Protein AF-A0AAV8EXA4-F1 (afdb_monomer_lite)

Organism: NCBI:txid906938

Secondary structure (DSSP, 8-state):
-BSSTTS---B-GGGHHHHHHHT--S----BSS--S-B--GGGSHHHHTT-SEEEEEEETTEEEEEEE-----------SS-BB-EEEESTTTS-EEEEEPPPB--S-TT--EEEEEEESSSSSSEEEEEEEES--S--EEEETTTEEEEPEEE---GGG---BTTB--GGGTTT-----EEEEEEEESPPTT-EEEEEEEETTTEEPPPEEEEPPPPTTTS---EEEE-------SSS-B-SS--TTHHHHHHHHHHHHHTT--SEEEE-S--S--TT-GGGG-

Sequence (285 aa):
MISPSDSSVDACPDSAANYLQTGDTASLPLLCHYPVKAQYLSNDPNYLSCSKQACVEQIGGICLQYACLGSVTFHVVNIRTDIEFVFFTGDFSLPCVLTRTNPIKFANPSAPLYGHVSSIDSTGTSMRLTWVSGDQTPQQVQYASGKSATSTVKTFTVADMCSASGIPSPAKDFGWHNPGYIHSAVMTGLLPSTTYSYKYGSSSVGWSNTLSLKTPPASGAANLTFIVYGDMGKAPLDQSVEHYIQPGSTSVASAIATDIDAHHIDSIFHIGDISYATGFLAEFF

Foldseek 3Di:
DAPQPPDFFAAALVCVVQLVVLPHPDLAARTQAAGLWDDDLVVFVQQVVLVDWDQPDDDPNDRPDIHRDGDFDADDDLLLHWDKDFDFDPGRNHTDTPDIDPTDHDPFSFAKDDWDKDDPDQALFKIKIKTFGQDQDWKWKDKDVGDIWTWDKDFDDLVPDDADVPGGHLLNGRQPDGRHIMTMTMDGRHHAQDKMWMWIGHPVRDIDPIDIAGGHHHPPPDDFAEEEDEQLAAAGPGNIDHRDHDPCNVVVVVVVVVCVVVVVHRYYHHPYNYHSCRSNVSSVD

pLDDT: mean 94.83, std 3.89, range [61.94, 98.81]

Radius of gyration: 22.92 Å; chains: 1; bounding box: 54×3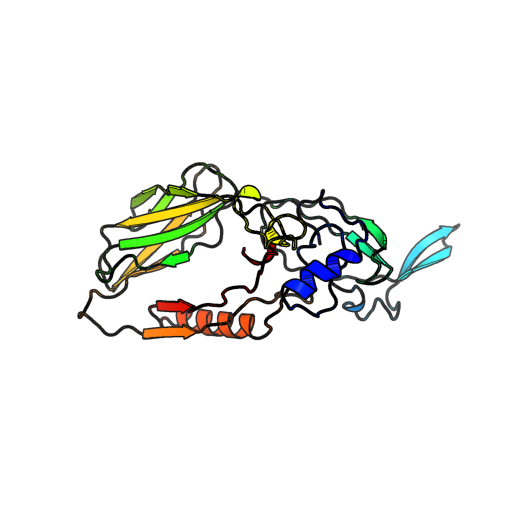7×84 Å

InterPro domains:
  IPR008963 Purple acid phosphatase-like, N-terminal [SSF49363] (96-217)
  IPR015914 Purple acid phosphatase, N-terminal [PF16656] (115-215)
  IPR029052 Metallo-dependent phosphatase-like [G3DSA:3.60.21.10] (221-284)
  IPR040974 Purple acid phosphatase, Fn3-like domain [PF17808] (1-108)

Structure (mmCIF, N/CA/C/O backbone):
data_AF-A0AAV8EXA4-F1
#
_entry.id   AF-A0AAV8EXA4-F1
#
loop_
_atom_site.group_PDB
_atom_site.id
_atom_site.type_symbol
_atom_site.label_atom_id
_atom_site.label_alt_id
_atom_site.label_comp_id
_atom_site.label_asym_id
_atom_site.label_entity_id
_atom_site.label_seq_id
_atom_site.pdbx_PDB_ins_code
_atom_site.Cartn_x
_atom_site.Cartn_y
_atom_site.Cartn_z
_atom_site.occupancy
_atom_site.B_iso_or_equiv
_atom_site.auth_seq_id
_atom_site.auth_comp_id
_atom_site.auth_asym_id
_atom_site.auth_atom_id
_atom_site.pdbx_PDB_model_num
ATOM 1 N N . MET A 1 1 ? 5.717 -1.285 -13.698 1.00 96.69 1 MET A N 1
ATOM 2 C CA . MET A 1 1 ? 4.686 -0.287 -13.355 1.00 96.69 1 MET A CA 1
ATOM 3 C C . MET A 1 1 ? 5.337 0.728 -12.441 1.00 96.69 1 MET A C 1
ATOM 5 O O . MET A 1 1 ? 5.928 0.319 -11.448 1.00 96.69 1 MET A O 1
ATOM 9 N N . ILE A 1 2 ? 5.281 2.008 -12.794 1.00 97.56 2 ILE A N 1
ATOM 10 C CA . ILE A 1 2 ? 5.819 3.103 -11.975 1.00 97.56 2 ILE A CA 1
ATOM 11 C C . ILE A 1 2 ? 4.679 3.958 -11.424 1.00 97.56 2 ILE A C 1
ATOM 13 O O . ILE A 1 2 ? 3.596 3.985 -12.013 1.00 97.56 2 ILE A O 1
ATOM 17 N N . SER A 1 3 ? 4.931 4.612 -10.294 1.00 96.88 3 SER A N 1
ATOM 18 C CA . SER A 1 3 ? 4.024 5.558 -9.648 1.00 96.88 3 SER A CA 1
ATOM 19 C C . SER A 1 3 ? 4.866 6.516 -8.794 1.00 96.88 3 SER A C 1
ATOM 21 O O . SER A 1 3 ? 5.636 6.015 -7.977 1.00 96.88 3 SER A O 1
ATOM 23 N N . PRO A 1 4 ? 4.721 7.844 -8.927 1.00 96.75 4 PRO A N 1
ATOM 24 C CA . PRO A 1 4 ? 3.907 8.536 -9.929 1.00 96.75 4 PRO A CA 1
ATOM 25 C C . PRO A 1 4 ? 4.394 8.300 -11.374 1.00 96.75 4 PRO A C 1
ATOM 27 O O . PRO A 1 4 ? 5.438 7.686 -11.606 1.00 96.75 4 PRO A O 1
ATOM 30 N N . SER A 1 5 ? 3.633 8.756 -12.371 1.00 96.56 5 SER A N 1
ATOM 31 C CA . SER A 1 5 ? 3.988 8.526 -13.785 1.00 96.56 5 SER A CA 1
ATOM 32 C C . SER A 1 5 ? 5.243 9.277 -14.260 1.00 96.56 5 SER A C 1
ATOM 34 O O . SER A 1 5 ? 5.808 8.939 -15.301 1.00 96.56 5 SER A O 1
ATOM 36 N N . ASP A 1 6 ? 5.704 10.269 -13.496 1.00 94.88 6 ASP A N 1
ATOM 37 C CA . ASP A 1 6 ? 6.915 11.051 -13.758 1.00 94.88 6 ASP A CA 1
ATOM 38 C C . ASP A 1 6 ? 8.178 10.495 -13.074 1.00 94.88 6 ASP A C 1
ATOM 40 O O . ASP A 1 6 ? 9.259 11.068 -13.230 1.00 94.88 6 ASP A O 1
ATOM 44 N N . SER A 1 7 ? 8.076 9.361 -12.370 1.00 96.00 7 SER A N 1
ATOM 45 C CA . SER A 1 7 ? 9.227 8.674 -11.781 1.00 96.00 7 SER A CA 1
ATOM 46 C C . SER A 1 7 ? 10.284 8.323 -12.833 1.00 96.00 7 SER A C 1
ATOM 48 O O . SER A 1 7 ? 9.972 7.920 -13.958 1.00 96.00 7 SER A O 1
ATOM 50 N N . SER A 1 8 ? 11.564 8.445 -12.459 1.00 95.56 8 SER A N 1
ATOM 51 C CA . SER A 1 8 ? 12.664 8.105 -13.367 1.00 95.56 8 SER A CA 1
ATOM 52 C C . SER A 1 8 ? 12.665 6.609 -13.690 1.00 95.56 8 SER A C 1
ATOM 54 O O . SER A 1 8 ? 12.584 5.754 -12.809 1.00 95.56 8 SER A O 1
ATOM 56 N N . VAL A 1 9 ? 12.795 6.317 -14.981 1.00 96.00 9 VAL A N 1
ATOM 57 C CA . VAL A 1 9 ? 12.923 4.967 -15.547 1.00 96.00 9 VAL A CA 1
ATOM 58 C C . VAL A 1 9 ? 14.294 4.746 -16.176 1.00 96.00 9 VAL A C 1
ATOM 60 O O . VAL A 1 9 ? 14.474 3.822 -16.969 1.00 96.00 9 VAL A O 1
ATOM 63 N N . ASP A 1 10 ? 15.252 5.611 -15.850 1.00 95.94 10 ASP A N 1
ATOM 64 C CA . ASP A 1 10 ? 16.625 5.460 -16.304 1.00 95.94 10 ASP A CA 1
ATOM 65 C C . ASP A 1 10 ? 17.246 4.233 -15.635 1.00 95.94 10 ASP A C 1
ATOM 67 O O . ASP A 1 10 ? 16.997 3.959 -14.457 1.00 95.94 10 ASP A O 1
ATOM 71 N N . ALA A 1 11 ? 18.064 3.496 -16.385 1.00 95.69 11 ALA A N 1
ATOM 72 C CA . ALA A 1 11 ? 18.831 2.393 -15.829 1.00 95.69 11 ALA A CA 1
ATOM 73 C C . ALA A 1 11 ? 19.815 2.922 -14.777 1.00 95.69 11 ALA A C 1
ATOM 75 O O . ALA A 1 11 ? 20.616 3.815 -15.056 1.00 95.69 11 ALA A O 1
ATOM 76 N N . CYS A 1 12 ? 19.783 2.332 -13.586 1.00 95.56 12 CYS A N 1
ATOM 77 C CA . CYS A 1 12 ? 20.651 2.685 -12.471 1.00 95.56 12 CYS A CA 1
ATOM 78 C C . CYS A 1 12 ? 21.198 1.412 -11.825 1.00 95.56 12 CYS A C 1
ATOM 80 O O . CYS A 1 12 ? 20.630 0.936 -10.841 1.00 95.56 12 CYS A O 1
ATOM 82 N N . PRO A 1 13 ? 22.288 0.829 -12.353 1.00 94.62 13 PRO A N 1
ATOM 83 C CA . PRO A 1 13 ? 22.866 -0.395 -11.798 1.00 94.62 13 PRO A CA 1
ATOM 84 C C . PRO A 1 13 ? 23.215 -0.284 -10.306 1.00 94.62 13 PRO A C 1
ATOM 86 O O . PRO A 1 13 ? 23.069 -1.251 -9.562 1.00 94.62 13 PRO A O 1
ATOM 89 N N . ASP A 1 14 ? 23.593 0.914 -9.852 1.00 92.56 14 ASP A N 1
ATOM 90 C CA . ASP A 1 14 ? 23.937 1.189 -8.453 1.00 92.56 14 ASP A CA 1
ATOM 91 C C . ASP A 1 14 ? 22.737 1.043 -7.497 1.00 92.56 14 ASP A C 1
ATOM 93 O O . ASP A 1 14 ? 22.931 0.799 -6.305 1.00 92.56 14 ASP A O 1
ATOM 97 N N . SER A 1 15 ? 21.494 1.093 -8.003 1.00 93.50 15 SER A N 1
ATOM 98 C CA . SER A 1 15 ? 20.286 0.818 -7.205 1.00 93.50 15 SER A CA 1
ATOM 99 C C . SER A 1 15 ? 20.261 -0.600 -6.622 1.00 93.50 15 SER A C 1
ATOM 101 O O . SER A 1 15 ? 19.594 -0.828 -5.613 1.00 93.50 15 SER A O 1
ATOM 103 N N . ALA A 1 16 ? 21.059 -1.530 -7.164 1.00 94.62 16 ALA A N 1
ATOM 104 C CA . ALA A 1 16 ? 21.261 -2.858 -6.587 1.00 94.62 16 ALA A CA 1
ATOM 105 C C . ALA A 1 16 ? 21.714 -2.791 -5.118 1.00 94.62 16 ALA A C 1
ATOM 107 O O . ALA A 1 16 ? 21.312 -3.626 -4.307 1.00 94.62 16 ALA A O 1
ATOM 108 N N . ALA A 1 17 ? 22.505 -1.776 -4.750 1.00 93.62 17 ALA A N 1
ATOM 109 C CA . ALA A 1 17 ? 22.946 -1.576 -3.374 1.00 93.62 17 ALA A CA 1
ATOM 110 C C . ALA A 1 17 ? 21.775 -1.294 -2.415 1.00 93.62 17 ALA A C 1
ATOM 112 O O . ALA A 1 17 ? 21.816 -1.750 -1.274 1.00 93.62 17 ALA A O 1
ATOM 113 N N . ASN A 1 18 ? 20.716 -0.616 -2.877 1.00 94.50 18 ASN A N 1
ATOM 114 C CA . ASN A 1 18 ? 19.534 -0.315 -2.063 1.00 94.50 18 ASN A CA 1
ATOM 115 C C . ASN A 1 18 ? 18.750 -1.583 -1.701 1.00 94.50 18 ASN A C 1
ATOM 117 O O . ASN A 1 18 ? 18.319 -1.728 -0.558 1.00 94.50 18 ASN A O 1
ATOM 121 N N . TYR A 1 19 ? 18.606 -2.519 -2.644 1.00 95.12 19 TYR A N 1
ATOM 122 C CA . TYR A 1 19 ? 17.992 -3.824 -2.382 1.00 95.12 19 TYR A CA 1
ATOM 123 C C . TYR A 1 19 ? 18.857 -4.656 -1.425 1.00 95.12 19 TYR A C 1
ATOM 125 O O . TYR A 1 19 ? 18.397 -5.066 -0.355 1.00 95.12 19 TYR A O 1
ATOM 133 N N . LEU A 1 20 ? 20.151 -4.799 -1.737 1.00 94.50 20 LEU A N 1
ATOM 134 C CA . LEU A 1 20 ? 21.088 -5.610 -0.951 1.00 94.50 20 LEU A CA 1
ATOM 135 C C . LEU A 1 20 ? 21.259 -5.112 0.488 1.00 94.50 20 LEU A C 1
ATOM 137 O O . LEU A 1 20 ? 21.364 -5.925 1.403 1.00 94.50 20 LEU A O 1
ATOM 141 N N . GLN A 1 21 ? 21.258 -3.795 0.709 1.00 92.75 21 GLN A N 1
ATOM 142 C CA . GLN A 1 21 ? 21.339 -3.201 2.047 1.00 92.75 21 GLN A CA 1
ATOM 143 C C . GLN A 1 21 ? 20.185 -3.634 2.952 1.00 92.75 21 GLN A C 1
ATOM 145 O O . GLN A 1 21 ? 20.364 -3.744 4.164 1.00 92.75 21 GLN A O 1
ATOM 150 N N . THR A 1 22 ? 19.004 -3.859 2.379 1.00 91.06 22 THR A N 1
ATOM 151 C CA . THR A 1 22 ? 17.842 -4.337 3.138 1.00 91.06 22 THR A CA 1
ATOM 152 C C . THR A 1 22 ? 17.824 -5.852 3.301 1.00 91.06 22 THR A C 1
ATOM 154 O O . THR A 1 22 ? 17.069 -6.334 4.133 1.00 91.06 22 THR A O 1
ATOM 157 N N . GLY A 1 23 ? 18.703 -6.570 2.589 1.00 92.94 23 GLY A N 1
ATOM 158 C CA . GLY A 1 23 ? 18.829 -8.025 2.590 1.00 92.94 23 GLY A CA 1
ATOM 159 C C . GLY A 1 23 ? 18.038 -8.723 1.479 1.00 92.94 23 GLY A C 1
ATOM 160 O O . GLY A 1 23 ? 17.966 -9.955 1.484 1.00 92.94 23 GLY A O 1
ATOM 161 N N . ASP A 1 24 ? 17.435 -7.976 0.549 1.00 94.69 24 ASP A N 1
ATOM 162 C CA . ASP A 1 24 ? 16.779 -8.562 -0.616 1.00 94.69 24 ASP A CA 1
ATOM 163 C C . ASP A 1 24 ? 17.821 -8.861 -1.701 1.00 94.69 24 ASP A C 1
ATOM 165 O O . ASP A 1 24 ? 18.574 -7.993 -2.146 1.00 94.69 24 ASP A O 1
ATOM 169 N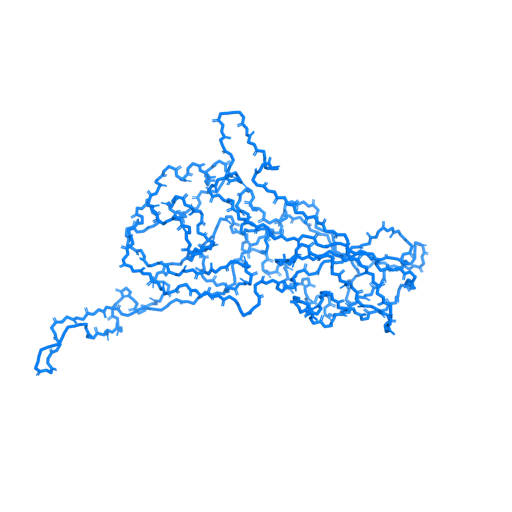 N . THR A 1 25 ? 17.889 -10.133 -2.084 1.00 94.19 25 THR A N 1
ATOM 170 C CA . THR A 1 25 ? 18.824 -10.666 -3.087 1.00 94.19 25 THR A CA 1
ATOM 171 C C . THR A 1 25 ? 18.102 -11.122 -4.354 1.00 94.19 25 THR A C 1
ATOM 173 O O . THR A 1 25 ? 18.724 -11.706 -5.244 1.00 94.19 25 THR A O 1
ATOM 176 N N . ALA A 1 26 ? 16.791 -10.875 -4.445 1.00 93.25 26 ALA A N 1
ATOM 177 C CA . ALA A 1 26 ? 16.011 -11.148 -5.635 1.00 93.25 26 ALA A CA 1
ATOM 178 C C . ALA A 1 26 ? 16.492 -10.299 -6.819 1.00 93.25 26 ALA A C 1
ATOM 180 O O . ALA A 1 26 ? 17.023 -9.197 -6.672 1.00 93.25 26 ALA A O 1
ATOM 181 N N . SER A 1 27 ? 16.278 -10.817 -8.028 1.00 93.06 27 SER A N 1
ATOM 182 C CA . SER A 1 27 ? 16.473 -10.026 -9.238 1.00 93.06 27 SER A CA 1
ATOM 183 C C . SER A 1 27 ? 15.314 -9.036 -9.368 1.00 93.06 27 SER A C 1
ATOM 185 O O . SER A 1 27 ? 14.186 -9.434 -9.660 1.00 93.06 27 SER A O 1
ATOM 187 N N . LEU A 1 28 ? 15.597 -7.759 -9.113 1.00 95.62 28 LEU A N 1
ATOM 188 C CA . LEU A 1 28 ? 14.642 -6.653 -9.184 1.00 95.62 28 LEU A CA 1
ATOM 189 C C . LEU A 1 28 ? 15.117 -5.593 -10.188 1.00 95.62 28 LEU A C 1
ATOM 191 O O . LEU A 1 28 ? 16.322 -5.496 -10.439 1.00 95.62 28 LEU A O 1
ATOM 195 N N . PRO A 1 29 ? 14.201 -4.804 -10.786 1.00 96.06 29 PRO A N 1
ATOM 196 C CA . PRO A 1 29 ? 14.568 -3.823 -11.803 1.00 96.06 29 PRO A CA 1
ATOM 197 C C . PRO A 1 29 ? 15.528 -2.754 -11.271 1.00 96.06 29 PRO A C 1
ATOM 199 O O . PRO A 1 29 ? 15.206 -2.022 -10.338 1.00 96.06 29 PRO A O 1
ATOM 202 N N . LEU A 1 30 ? 16.681 -2.613 -11.923 1.00 96.50 30 LEU A N 1
ATOM 203 C CA . LEU A 1 30 ? 17.705 -1.633 -11.577 1.00 96.50 30 LEU A CA 1
ATOM 204 C C . LEU A 1 30 ? 17.417 -0.283 -12.247 1.00 96.50 30 LEU A C 1
ATOM 206 O O . LEU A 1 30 ? 18.048 0.093 -13.238 1.00 96.50 30 LEU A O 1
ATOM 210 N N . LEU A 1 31 ? 16.419 0.428 -11.721 1.00 96.75 31 LEU A N 1
ATOM 211 C CA . LEU A 1 31 ? 15.999 1.762 -12.167 1.00 96.75 31 LEU A CA 1
ATOM 212 C C . LEU A 1 31 ? 16.480 2.856 -11.200 1.00 96.75 31 LEU A C 1
ATOM 214 O O . LEU A 1 31 ? 16.848 2.578 -10.064 1.00 96.75 31 LEU A O 1
ATOM 218 N N . CYS A 1 32 ? 16.464 4.120 -11.626 1.00 94.44 32 CYS A N 1
ATOM 219 C CA . CYS A 1 32 ? 16.754 5.274 -10.759 1.00 94.44 32 CYS A CA 1
ATOM 220 C C . CYS A 1 32 ? 15.669 5.542 -9.699 1.00 94.44 32 CYS A C 1
ATOM 222 O O . CYS A 1 32 ? 15.923 6.252 -8.727 1.00 94.44 32 CYS A O 1
ATOM 224 N N . HIS A 1 33 ? 14.462 5.006 -9.880 1.00 95.50 33 HIS A N 1
ATOM 225 C CA . HIS A 1 33 ? 13.366 5.083 -8.918 1.00 95.50 33 HIS A CA 1
ATOM 226 C C . HIS A 1 33 ? 12.711 3.713 -8.776 1.00 95.50 33 HIS A C 1
ATOM 228 O O . HIS A 1 33 ? 12.592 2.980 -9.760 1.00 95.50 33 HIS A O 1
ATOM 234 N N . TYR A 1 34 ? 12.294 3.362 -7.562 1.00 96.38 34 TYR A N 1
ATOM 235 C CA . TYR A 1 34 ? 11.720 2.056 -7.295 1.00 96.38 34 TYR A CA 1
ATOM 236 C C . TYR A 1 34 ? 10.406 1.875 -8.073 1.00 96.38 34 TYR A C 1
ATOM 238 O O . TYR A 1 34 ? 9.463 2.649 -7.885 1.00 96.38 34 TYR A O 1
ATOM 246 N N . PRO A 1 35 ? 10.298 0.870 -8.962 1.00 96.25 35 PRO A N 1
ATOM 247 C CA . PRO A 1 35 ? 9.021 0.556 -9.577 1.00 96.25 35 PRO A CA 1
ATOM 248 C C . PRO A 1 35 ? 8.116 -0.118 -8.544 1.00 96.25 35 PRO A C 1
ATOM 250 O O . PRO A 1 35 ? 8.535 -1.059 -7.883 1.00 96.25 35 PRO A O 1
ATOM 253 N N . VAL A 1 36 ? 6.848 0.293 -8.472 1.00 95.69 36 VAL A N 1
ATOM 254 C CA . VAL A 1 36 ? 5.866 -0.298 -7.542 1.00 95.69 36 VAL A CA 1
ATOM 255 C C . VAL A 1 36 ? 5.741 -1.812 -7.731 1.00 95.69 36 VAL A C 1
ATOM 257 O O . VAL A 1 36 ? 5.569 -2.539 -6.767 1.00 95.69 36 VAL A O 1
ATOM 260 N N . LYS A 1 37 ? 5.785 -2.289 -8.982 1.00 94.56 37 LYS A N 1
ATOM 261 C CA . LYS A 1 37 ? 5.859 -3.721 -9.317 1.00 94.56 37 LYS A CA 1
ATOM 262 C C . LYS A 1 37 ? 6.287 -3.936 -10.766 1.00 94.56 37 LYS A C 1
ATOM 264 O O . LYS A 1 37 ? 6.054 -3.072 -11.625 1.00 94.56 37 LYS A O 1
ATOM 269 N N . ALA A 1 38 ? 6.866 -5.092 -11.076 1.00 96.94 38 ALA A N 1
ATOM 270 C CA . ALA A 1 38 ? 7.283 -5.462 -12.430 1.00 96.94 38 ALA A CA 1
ATOM 271 C C . ALA A 1 38 ? 6.866 -6.892 -12.790 1.00 96.94 38 ALA A C 1
ATOM 273 O O . ALA A 1 38 ? 6.709 -7.734 -11.920 1.00 96.94 38 ALA A O 1
ATOM 274 N N . GLN A 1 39 ? 6.687 -7.171 -14.079 1.00 97.25 39 GLN A N 1
ATOM 275 C CA . GLN A 1 39 ? 6.420 -8.517 -14.589 1.00 97.25 39 GLN A CA 1
ATOM 276 C C . GLN A 1 39 ? 7.249 -8.762 -15.838 1.00 97.25 39 GLN A C 1
ATOM 278 O O . GLN A 1 39 ? 7.453 -7.850 -16.644 1.00 97.25 39 GLN A O 1
ATOM 283 N N . TYR A 1 40 ? 7.664 -10.009 -16.024 1.00 96.38 40 TYR A N 1
ATOM 284 C CA . TYR A 1 40 ? 8.209 -10.453 -17.292 1.00 96.38 40 TYR A CA 1
ATOM 285 C C . TYR A 1 40 ? 7.090 -10.680 -18.299 1.00 96.38 40 TYR A C 1
ATOM 287 O O . TYR A 1 40 ? 6.100 -11.338 -17.998 1.00 96.38 40 TYR A O 1
ATOM 295 N N . LEU A 1 41 ? 7.274 -10.225 -19.539 1.00 95.44 41 LEU A N 1
ATOM 296 C CA . LEU A 1 41 ? 6.321 -10.531 -20.609 1.00 95.44 41 LEU A CA 1
ATOM 297 C C . LEU A 1 41 ? 6.313 -12.028 -20.980 1.00 95.44 41 LEU A C 1
ATOM 299 O O . LEU A 1 41 ? 5.342 -12.512 -21.552 1.00 95.44 41 LEU A O 1
ATOM 303 N N . SER A 1 42 ? 7.351 -12.782 -20.595 1.00 94.38 42 SER A N 1
ATOM 304 C CA . SER A 1 42 ? 7.388 -14.249 -20.695 1.00 94.38 42 SER A CA 1
ATOM 305 C C . SER A 1 42 ? 6.390 -14.964 -19.780 1.00 94.38 42 SER A C 1
ATOM 307 O O . SER A 1 42 ? 6.184 -16.163 -19.951 1.00 94.38 42 SER A O 1
ATOM 309 N N . ASN A 1 43 ? 5.741 -14.246 -18.858 1.00 95.75 43 ASN A N 1
ATOM 310 C CA . ASN A 1 43 ? 4.574 -14.743 -18.133 1.00 95.75 43 ASN A CA 1
ATOM 311 C C . ASN A 1 43 ? 3.404 -15.067 -19.086 1.00 95.75 43 ASN A C 1
ATOM 313 O O . ASN A 1 43 ? 2.578 -15.923 -18.770 1.00 95.75 43 ASN A O 1
ATOM 317 N N . ASP A 1 44 ? 3.348 -14.444 -20.274 1.00 96.44 44 ASP A N 1
ATOM 318 C CA . ASP A 1 44 ? 2.499 -14.922 -21.366 1.00 96.44 44 ASP A CA 1
ATOM 319 C C . ASP A 1 44 ? 3.214 -16.064 -22.115 1.00 96.44 44 ASP A C 1
ATOM 321 O O . ASP A 1 44 ? 4.207 -15.818 -22.815 1.00 96.44 44 ASP A O 1
ATOM 325 N N . PRO A 1 45 ? 2.707 -17.312 -22.058 1.00 94.19 45 PRO A N 1
ATOM 326 C CA . PRO A 1 45 ? 3.351 -18.456 -22.710 1.00 94.19 45 PRO A CA 1
ATOM 327 C C . PRO A 1 45 ? 3.416 -18.327 -24.245 1.00 94.19 45 PRO A C 1
ATOM 329 O O . PRO A 1 45 ? 4.194 -19.023 -24.904 1.00 94.19 45 PRO A O 1
ATOM 332 N N . ASN A 1 46 ? 2.618 -17.431 -24.835 1.00 94.06 46 ASN A N 1
ATOM 333 C CA . ASN A 1 46 ? 2.598 -17.179 -26.276 1.00 94.06 46 ASN A CA 1
ATOM 334 C C . ASN A 1 46 ? 3.689 -16.209 -26.737 1.00 94.06 46 ASN A C 1
ATOM 336 O O . ASN A 1 46 ? 3.989 -16.164 -27.930 1.00 94.06 46 ASN A O 1
ATOM 340 N N . TYR A 1 47 ? 4.273 -15.430 -25.819 1.00 94.31 47 TYR A N 1
ATOM 341 C CA . TYR A 1 47 ? 5.174 -14.344 -26.189 1.00 94.31 47 TYR A CA 1
ATOM 342 C C . TYR A 1 47 ? 6.521 -14.868 -26.693 1.00 94.31 47 TYR A C 1
ATOM 344 O O . TYR A 1 47 ? 6.905 -14.584 -27.826 1.00 94.31 47 TYR A O 1
ATOM 352 N N . LEU A 1 48 ? 7.207 -15.700 -25.896 1.00 92.69 48 LEU A N 1
ATOM 353 C CA . LEU A 1 48 ? 8.526 -16.239 -26.264 1.00 92.69 48 LEU A CA 1
ATOM 354 C C . LEU A 1 48 ? 8.467 -17.194 -27.461 1.00 92.69 48 LEU A C 1
ATOM 356 O O . LEU A 1 48 ? 9.386 -17.226 -28.274 1.00 92.69 48 LEU A O 1
ATOM 360 N N . SER A 1 49 ? 7.383 -17.963 -27.579 1.00 94.38 49 SER A N 1
ATOM 361 C CA . SER A 1 49 ? 7.150 -18.844 -28.729 1.00 94.38 49 SER A CA 1
ATOM 362 C C . SER A 1 49 ? 6.670 -18.091 -29.972 1.00 94.38 49 SER A C 1
ATOM 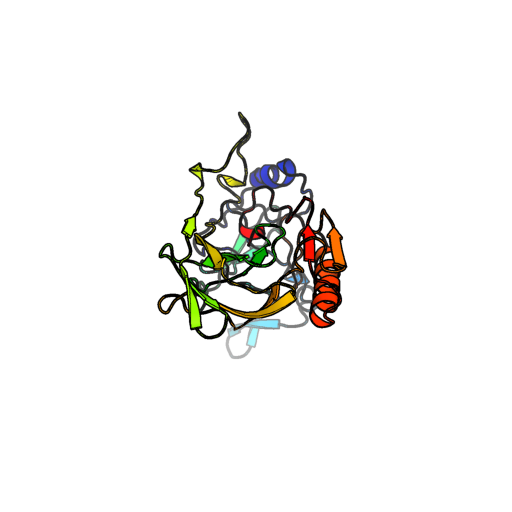364 O O . SER A 1 49 ? 6.602 -18.680 -31.050 1.00 94.38 49 SER A O 1
ATOM 366 N N . CYS A 1 50 ? 6.337 -16.802 -29.837 1.00 94.00 50 CYS A N 1
ATOM 367 C CA . CYS A 1 50 ? 5.758 -15.971 -30.886 1.00 94.00 50 CYS A CA 1
ATOM 368 C C . CYS A 1 50 ? 4.518 -16.605 -31.547 1.00 94.00 50 CYS A C 1
ATOM 370 O O . CYS A 1 50 ? 4.285 -16.433 -32.743 1.00 94.00 50 CYS A O 1
ATOM 372 N N . SER A 1 51 ? 3.720 -17.365 -30.787 1.00 94.38 51 SER A N 1
ATOM 373 C CA . SER A 1 51 ? 2.555 -18.090 -31.320 1.00 94.38 51 SER A CA 1
ATOM 374 C C . SER A 1 51 ? 1.404 -17.155 -31.707 1.00 94.38 51 SER A C 1
ATOM 376 O O . SER A 1 51 ? 0.556 -17.510 -32.526 1.00 94.38 51 SER A O 1
ATOM 378 N N . LYS A 1 52 ? 1.386 -15.945 -31.137 1.00 94.06 52 LYS A N 1
ATOM 379 C CA . LYS A 1 52 ? 0.509 -14.840 -31.526 1.00 94.06 52 LYS A CA 1
ATOM 380 C C . LYS A 1 52 ? 1.348 -13.749 -32.173 1.00 94.06 52 LYS A C 1
ATOM 382 O O . LYS A 1 52 ? 2.312 -13.274 -31.577 1.00 94.06 52 LYS A O 1
ATOM 387 N N . GLN A 1 53 ? 0.953 -13.329 -33.369 1.00 93.75 53 GLN A N 1
ATOM 388 C CA . GLN A 1 53 ? 1.663 -12.317 -34.142 1.00 93.75 53 GLN A CA 1
ATOM 389 C C . GLN A 1 53 ? 0.701 -11.236 -34.629 1.00 93.75 53 GLN A C 1
ATOM 391 O O . GLN A 1 53 ? -0.435 -11.533 -35.000 1.00 93.75 53 GLN A O 1
ATOM 396 N N . ALA A 1 54 ? 1.168 -9.991 -34.658 1.00 93.94 54 ALA A N 1
ATOM 397 C CA . ALA A 1 54 ? 0.519 -8.900 -35.376 1.00 93.94 54 ALA A CA 1
ATOM 398 C C . ALA A 1 54 ? 1.417 -8.433 -36.511 1.00 93.94 54 ALA A C 1
ATOM 400 O O . ALA A 1 54 ? 2.629 -8.307 -36.339 1.00 93.94 54 ALA A O 1
ATOM 401 N N . CYS A 1 55 ? 0.807 -8.123 -37.650 1.00 92.56 55 CYS A N 1
ATOM 402 C CA . CYS A 1 55 ? 1.503 -7.392 -38.690 1.00 92.56 55 CYS A CA 1
ATOM 403 C C . CYS A 1 55 ? 1.738 -5.949 -38.235 1.00 92.56 55 CYS A C 1
ATOM 405 O O . CYS A 1 55 ? 0.777 -5.258 -37.899 1.00 92.56 55 CYS A O 1
ATOM 407 N N . VAL A 1 56 ? 2.993 -5.503 -38.223 1.00 92.62 56 VAL A N 1
ATOM 408 C CA . VAL A 1 56 ? 3.360 -4.126 -37.847 1.00 92.62 56 VAL A CA 1
ATOM 409 C C . VAL A 1 56 ? 3.745 -3.268 -39.047 1.00 92.62 56 VAL A C 1
ATOM 411 O O . VAL A 1 56 ? 3.660 -2.046 -38.972 1.00 92.62 56 VAL A O 1
ATOM 414 N N . GLU A 1 57 ? 4.087 -3.893 -40.173 1.00 91.50 57 GLU A N 1
ATOM 415 C CA . GLU A 1 57 ? 4.382 -3.201 -41.425 1.00 91.50 57 GLU A CA 1
ATOM 416 C C . GLU A 1 57 ? 3.756 -3.948 -42.605 1.00 91.50 57 GLU A C 1
ATOM 418 O O . GLU A 1 57 ? 3.989 -5.145 -42.791 1.00 91.50 57 GLU A O 1
ATOM 423 N N . GLN A 1 58 ? 2.964 -3.241 -43.417 1.00 92.31 58 GLN A N 1
ATOM 424 C CA . GLN A 1 58 ? 2.213 -3.824 -44.526 1.00 92.31 58 GLN A CA 1
ATOM 425 C C . GLN A 1 58 ? 2.341 -2.972 -45.792 1.00 92.31 58 GLN A C 1
ATOM 427 O O . GLN A 1 58 ? 2.080 -1.770 -45.768 1.00 92.31 58 GLN A O 1
ATOM 432 N N . ILE A 1 59 ? 2.660 -3.609 -46.924 1.00 92.56 59 ILE A N 1
ATOM 433 C CA . ILE A 1 59 ? 2.668 -2.974 -48.249 1.00 92.56 59 ILE A CA 1
ATOM 434 C C . ILE A 1 59 ? 1.814 -3.808 -49.203 1.00 92.56 59 ILE A C 1
ATOM 436 O O . ILE A 1 59 ? 2.008 -5.011 -49.353 1.00 92.56 59 ILE A O 1
ATOM 440 N N . GLY A 1 60 ? 0.831 -3.170 -49.846 1.00 88.38 60 GLY A N 1
ATOM 441 C CA . GLY A 1 60 ? -0.002 -3.819 -50.864 1.00 88.38 60 GLY A CA 1
ATOM 442 C C . GLY A 1 60 ? -0.819 -5.019 -50.364 1.00 88.38 60 GLY A C 1
ATOM 443 O O . GLY A 1 60 ? -1.103 -5.920 -51.145 1.00 88.38 60 GLY A O 1
ATOM 444 N N . GLY A 1 61 ? -1.173 -5.069 -49.074 1.00 88.69 61 GLY A N 1
ATOM 445 C CA . GLY A 1 61 ? -1.892 -6.214 -48.493 1.00 88.69 61 GLY A CA 1
ATOM 446 C C . GLY A 1 61 ? -0.990 -7.325 -47.945 1.00 88.69 61 GLY A C 1
ATOM 447 O O . GLY A 1 61 ? -1.489 -8.227 -47.280 1.00 88.69 61 GLY A O 1
ATOM 448 N N . ILE A 1 62 ? 0.322 -7.256 -48.189 1.00 91.50 62 ILE A N 1
ATOM 449 C CA . ILE A 1 62 ? 1.303 -8.240 -47.727 1.00 91.50 62 ILE A CA 1
ATOM 450 C C . ILE A 1 62 ? 1.992 -7.701 -46.479 1.00 91.50 62 ILE A C 1
ATOM 452 O O . ILE A 1 62 ? 2.495 -6.575 -46.474 1.00 91.50 62 ILE A O 1
ATOM 456 N N . CYS A 1 63 ? 2.020 -8.514 -45.428 1.00 91.88 63 CYS A N 1
ATOM 457 C CA . CYS A 1 63 ? 2.763 -8.188 -44.224 1.00 91.88 63 CYS A CA 1
ATOM 458 C C . CYS A 1 63 ? 4.265 -8.400 -44.434 1.00 91.88 63 CYS A C 1
ATOM 460 O O . CYS A 1 63 ? 4.682 -9.500 -44.798 1.00 91.88 63 CYS A O 1
ATOM 462 N N . LEU A 1 64 ? 5.066 -7.366 -44.185 1.00 93.31 64 LEU A N 1
ATOM 463 C CA . LEU A 1 64 ? 6.526 -7.407 -44.294 1.00 93.31 64 LEU A CA 1
ATOM 464 C C . LEU A 1 64 ? 7.201 -7.694 -42.954 1.00 93.31 64 LEU A C 1
ATOM 466 O O . LEU A 1 64 ? 8.257 -8.321 -42.921 1.00 93.31 64 LEU A O 1
ATOM 470 N N . GLN A 1 65 ? 6.576 -7.270 -41.855 1.00 92.69 65 GLN A N 1
ATOM 471 C CA . GLN A 1 65 ? 7.115 -7.448 -40.516 1.00 92.69 65 GLN A CA 1
ATOM 472 C C . GLN A 1 65 ? 6.020 -7.866 -39.541 1.00 92.69 65 GLN A C 1
ATOM 474 O O . GLN A 1 65 ? 4.976 -7.220 -39.431 1.00 92.69 65 GLN A O 1
ATOM 479 N N . TYR A 1 66 ? 6.300 -8.933 -38.796 1.00 91.50 66 TYR A N 1
ATOM 480 C CA . TYR A 1 66 ? 5.461 -9.410 -37.706 1.00 91.50 66 TYR A CA 1
ATOM 481 C C . TYR A 1 66 ? 6.111 -9.090 -36.363 1.00 91.50 66 TYR A C 1
ATOM 483 O O . TYR A 1 66 ? 7.317 -9.271 -36.192 1.00 91.50 66 TYR A O 1
ATOM 491 N N . ALA A 1 67 ? 5.301 -8.657 -35.402 1.00 91.44 67 ALA A N 1
ATOM 492 C CA . ALA A 1 67 ? 5.678 -8.567 -33.999 1.00 91.44 67 ALA A CA 1
ATOM 493 C C . ALA A 1 67 ? 4.992 -9.677 -33.201 1.00 91.44 67 ALA A C 1
ATOM 495 O O . ALA A 1 67 ? 3.814 -9.969 -33.419 1.00 91.44 67 ALA A O 1
ATOM 496 N N . CYS A 1 68 ? 5.721 -10.270 -32.257 1.00 94.19 68 CYS A N 1
ATOM 497 C CA . CYS A 1 68 ? 5.159 -11.214 -31.300 1.00 94.19 68 CYS A CA 1
ATOM 498 C C . CYS A 1 68 ? 4.277 -10.463 -30.301 1.00 94.19 68 CYS A C 1
ATOM 500 O O . CYS A 1 68 ? 4.672 -9.428 -29.763 1.00 94.19 68 CYS A O 1
ATOM 502 N N . LEU A 1 69 ? 3.086 -10.991 -30.048 1.00 94.12 69 LEU A N 1
ATOM 503 C CA . LEU A 1 69 ? 2.138 -10.416 -29.105 1.00 94.12 69 LEU A CA 1
ATOM 504 C C . LEU A 1 69 ? 2.222 -11.142 -27.767 1.00 94.12 69 LEU A C 1
ATOM 506 O O . LEU A 1 69 ? 2.237 -12.371 -27.716 1.00 94.12 69 LEU A O 1
ATOM 510 N N . GLY A 1 70 ? 2.222 -10.367 -26.688 1.00 94.25 70 GLY A N 1
ATOM 511 C CA . GLY A 1 70 ? 2.135 -10.860 -25.322 1.00 94.25 70 GLY A CA 1
ATOM 512 C C . GLY A 1 70 ? 1.270 -9.931 -24.485 1.00 94.25 70 GLY A C 1
ATOM 513 O O . GLY A 1 70 ? 1.142 -8.742 -24.783 1.00 94.25 70 GLY A O 1
ATOM 514 N N . SER A 1 71 ? 0.668 -10.477 -23.439 1.00 95.50 71 SER A N 1
ATOM 515 C CA . SER A 1 71 ? -0.150 -9.729 -22.493 1.00 95.50 71 SER A CA 1
ATOM 516 C C . SER A 1 71 ? 0.108 -10.201 -21.071 1.00 95.50 71 SER A C 1
ATOM 518 O O . SER A 1 71 ? 0.120 -11.396 -20.795 1.00 95.50 71 SER A O 1
ATOM 520 N N . VAL A 1 72 ? 0.279 -9.251 -20.159 1.00 96.69 72 VAL A N 1
ATOM 521 C CA . VAL A 1 72 ? 0.377 -9.502 -18.718 1.00 96.69 72 VAL A CA 1
ATOM 522 C C . VAL A 1 72 ? -0.706 -8.713 -17.999 1.00 96.69 72 VAL A C 1
ATOM 524 O O . VAL A 1 72 ? -1.161 -7.679 -18.491 1.00 96.69 72 VAL A O 1
ATOM 527 N N . THR A 1 73 ? -1.139 -9.210 -16.844 1.00 96.75 73 THR A N 1
ATOM 528 C CA . THR A 1 73 ? -2.186 -8.575 -16.038 1.00 96.75 73 THR A CA 1
ATOM 529 C C . THR A 1 73 ? -1.610 -8.158 -14.698 1.00 96.75 73 THR A C 1
ATOM 531 O O . THR A 1 73 ? -1.005 -8.972 -14.003 1.00 96.75 73 THR A O 1
ATOM 534 N N . PHE A 1 74 ? -1.834 -6.899 -14.333 1.00 96.69 74 PHE A N 1
ATOM 535 C CA . PHE A 1 74 ? -1.459 -6.357 -13.035 1.00 96.69 74 PHE A CA 1
ATOM 536 C C . PHE A 1 74 ? -2.705 -6.168 -12.164 1.00 96.69 74 PHE A C 1
ATOM 538 O O . PHE A 1 74 ? -3.679 -5.540 -12.582 1.00 96.69 74 PHE A O 1
ATOM 545 N N . HIS A 1 75 ? -2.657 -6.676 -10.939 1.00 95.88 75 HIS A N 1
ATOM 546 C CA . HIS A 1 75 ? -3.549 -6.320 -9.854 1.00 95.88 75 HIS A CA 1
ATOM 547 C C . HIS A 1 75 ? -3.044 -5.024 -9.214 1.00 95.88 75 HIS A C 1
ATOM 549 O O . HIS A 1 75 ? -1.980 -4.979 -8.586 1.00 95.88 75 HIS A O 1
ATOM 555 N N . VAL A 1 76 ? -3.804 -3.948 -9.399 1.00 94.25 76 VAL A N 1
ATOM 556 C CA . VAL A 1 76 ? -3.412 -2.603 -8.974 1.00 94.25 76 VAL A CA 1
ATOM 557 C C . VAL A 1 76 ? -4.366 -2.099 -7.902 1.00 94.25 76 VAL A C 1
ATOM 559 O O . VAL A 1 76 ? -5.581 -2.071 -8.101 1.00 94.25 76 VAL A O 1
ATOM 562 N N . VAL A 1 77 ? -3.795 -1.649 -6.789 1.00 93.94 77 VAL A N 1
ATOM 563 C CA . VAL A 1 77 ? -4.519 -0.970 -5.714 1.00 93.94 77 VAL A CA 1
ATOM 564 C C . VAL A 1 77 ? -4.357 0.543 -5.843 1.00 93.94 77 VAL A C 1
ATOM 566 O O . VAL A 1 77 ? -3.388 1.025 -6.429 1.00 93.94 77 VAL A O 1
ATOM 569 N N . ASN A 1 78 ? -5.315 1.308 -5.317 1.00 95.69 78 ASN A N 1
ATOM 570 C CA . ASN A 1 78 ? -5.264 2.767 -5.363 1.00 95.69 78 ASN A CA 1
ATOM 571 C C . ASN A 1 78 ? -4.105 3.303 -4.510 1.00 95.69 78 ASN A C 1
ATOM 573 O O . ASN A 1 78 ? -4.232 3.455 -3.296 1.00 95.69 78 ASN A O 1
ATOM 577 N N . ILE A 1 79 ? -2.997 3.624 -5.179 1.00 94.25 79 ILE A N 1
ATOM 578 C CA . ILE A 1 79 ? -1.758 4.135 -4.580 1.00 94.25 79 ILE A CA 1
ATOM 579 C C . ILE A 1 79 ? -1.653 5.674 -4.656 1.00 94.25 79 ILE A C 1
ATOM 581 O O . ILE A 1 79 ? -0.575 6.259 -4.525 1.00 94.25 79 ILE A O 1
ATOM 585 N N . ARG A 1 80 ? -2.805 6.347 -4.831 1.00 95.56 80 ARG A N 1
ATOM 586 C CA . ARG A 1 80 ? -3.032 7.813 -4.791 1.00 95.56 80 ARG A CA 1
ATOM 587 C C . ARG A 1 80 ? -2.444 8.631 -5.930 1.00 95.56 80 ARG A C 1
ATOM 589 O O . ARG A 1 80 ? -2.970 9.692 -6.252 1.00 95.56 80 ARG A O 1
ATOM 596 N N . THR A 1 81 ? -1.356 8.172 -6.518 1.00 96.69 81 THR A N 1
ATOM 597 C CA . THR A 1 81 ? -0.715 8.814 -7.664 1.00 96.69 81 THR A CA 1
ATOM 598 C C . THR A 1 81 ? -1.099 8.081 -8.940 1.00 96.69 81 THR A C 1
ATOM 600 O O . THR A 1 81 ? -1.705 7.009 -8.904 1.00 96.69 81 THR A O 1
ATOM 603 N N . ASP A 1 82 ? -0.873 8.724 -10.076 1.00 97.31 82 ASP A N 1
ATOM 604 C CA . ASP A 1 82 ? -1.079 8.089 -11.365 1.00 97.31 82 ASP A CA 1
ATOM 605 C C . ASP A 1 82 ? -0.021 7.015 -11.619 1.00 97.31 82 ASP A C 1
ATOM 607 O O . ASP A 1 82 ? 1.094 7.077 -11.108 1.00 97.31 82 ASP A O 1
ATOM 611 N N . ILE A 1 83 ? -0.395 6.022 -12.416 1.00 97.69 83 ILE A N 1
ATOM 612 C CA . ILE A 1 83 ? 0.478 4.907 -12.768 1.00 97.69 83 ILE A CA 1
ATOM 613 C C . ILE A 1 83 ? 0.822 4.961 -14.248 1.00 97.69 83 ILE A C 1
ATOM 615 O O . ILE A 1 83 ? 0.005 5.361 -15.080 1.00 97.69 83 ILE A O 1
ATOM 619 N N . GLU A 1 84 ? 2.004 4.473 -14.593 1.00 97.94 84 GLU A N 1
ATOM 620 C CA . GLU A 1 84 ? 2.398 4.247 -15.979 1.00 97.94 84 GLU A CA 1
ATOM 621 C C . GLU A 1 84 ? 3.014 2.851 -16.130 1.00 97.94 84 GLU A C 1
ATOM 623 O O . GLU A 1 84 ? 3.748 2.354 -15.262 1.00 97.94 84 GLU A O 1
ATOM 628 N N . PHE A 1 85 ? 2.701 2.186 -17.242 1.00 98.06 85 PHE A N 1
ATOM 629 C CA . PHE A 1 85 ? 3.341 0.935 -17.619 1.00 98.06 85 PHE A CA 1
ATOM 630 C C . PHE A 1 85 ? 4.415 1.224 -18.659 1.00 98.06 85 PHE A C 1
ATOM 632 O O . PHE A 1 85 ? 4.152 1.791 -19.718 1.00 98.06 85 PHE A O 1
ATOM 639 N N . VAL A 1 86 ? 5.635 0.803 -18.344 1.00 98.06 86 VAL A N 1
ATOM 640 C CA . VAL A 1 86 ? 6.800 0.960 -19.208 1.00 98.06 86 VAL A CA 1
ATOM 641 C C . VAL A 1 86 ? 7.285 -0.426 -19.590 1.00 98.06 86 VAL A C 1
ATOM 643 O O . VAL A 1 86 ? 7.442 -1.295 -18.729 1.00 98.06 86 VAL A O 1
ATOM 646 N N . PHE A 1 87 ? 7.458 -0.644 -20.889 1.00 97.00 87 PHE A N 1
ATOM 647 C CA . PHE A 1 87 ? 7.964 -1.891 -21.435 1.00 97.00 87 PHE A CA 1
ATOM 648 C C . PHE A 1 87 ? 9.461 -1.759 -21.679 1.00 97.00 87 PHE A C 1
ATOM 650 O O . PHE A 1 87 ? 9.900 -0.825 -22.352 1.00 97.00 87 PHE A O 1
ATOM 657 N N . PHE A 1 88 ? 10.229 -2.699 -21.136 1.00 97.12 88 PHE A N 1
ATOM 658 C CA . PHE A 1 88 ? 11.684 -2.693 -21.188 1.00 97.12 88 PHE A CA 1
ATOM 659 C C . PHE A 1 88 ? 12.216 -3.908 -21.954 1.00 97.12 88 PHE A C 1
ATOM 661 O O . PHE A 1 88 ? 11.623 -4.986 -21.931 1.00 97.12 88 PHE A O 1
ATOM 668 N N . THR A 1 89 ? 13.370 -3.730 -22.588 1.00 95.00 89 THR A N 1
ATOM 669 C CA . THR A 1 89 ? 14.301 -4.806 -22.952 1.00 95.00 89 THR A CA 1
ATOM 670 C C . THR A 1 89 ? 15.510 -4.781 -22.010 1.00 95.00 89 THR A C 1
ATOM 672 O O . THR A 1 89 ? 15.602 -3.899 -21.162 1.00 95.00 89 THR A O 1
ATOM 675 N N . GLY A 1 90 ? 16.443 -5.726 -22.151 1.00 91.38 90 GLY A N 1
ATOM 676 C CA . GLY A 1 90 ? 17.677 -5.759 -21.349 1.00 91.38 90 GLY A CA 1
ATOM 677 C C . GLY A 1 90 ? 17.519 -6.337 -19.937 1.00 91.38 90 GLY A C 1
ATOM 678 O O . GLY A 1 90 ? 18.444 -6.227 -19.134 1.00 91.38 90 GLY A O 1
ATOM 679 N N . ASP A 1 91 ? 16.384 -6.999 -19.668 1.00 91.19 91 ASP A N 1
ATOM 680 C CA . ASP A 1 91 ? 16.051 -7.610 -18.372 1.00 91.19 91 ASP A CA 1
ATOM 681 C C . ASP A 1 91 ? 16.042 -6.570 -17.223 1.00 91.19 91 ASP A C 1
ATOM 683 O O . ASP A 1 91 ? 16.050 -5.360 -17.448 1.00 91.19 91 ASP A O 1
ATOM 687 N N . PHE A 1 92 ? 15.975 -7.021 -15.974 1.00 94.94 92 PHE A N 1
ATOM 688 C CA . PHE A 1 92 ? 16.006 -6.175 -14.786 1.00 94.94 92 PHE A CA 1
ATOM 689 C C . PHE A 1 92 ? 17.381 -5.576 -14.498 1.00 94.94 92 PHE A C 1
ATOM 691 O O . PHE A 1 92 ? 17.454 -4.550 -13.831 1.00 94.94 92 PHE A O 1
ATOM 698 N N . SER A 1 93 ? 18.464 -6.168 -15.006 1.00 93.44 93 SER A N 1
ATOM 699 C CA . SER A 1 93 ? 19.829 -5.698 -14.732 1.00 93.44 93 SER A CA 1
ATOM 700 C C . SER A 1 93 ? 20.242 -4.478 -15.562 1.00 93.44 93 SER A C 1
ATOM 702 O O . SER A 1 93 ? 20.958 -3.614 -15.062 1.00 93.44 93 SER A O 1
ATOM 704 N N . LEU A 1 94 ? 19.797 -4.391 -16.819 1.00 93.81 94 LEU A N 1
ATOM 705 C CA . LEU A 1 94 ? 20.105 -3.288 -17.734 1.00 93.81 94 LEU A CA 1
ATOM 706 C C . LEU A 1 94 ? 18.840 -2.852 -18.494 1.00 93.81 94 LEU A C 1
ATOM 708 O O . LEU A 1 94 ? 18.790 -2.951 -19.725 1.00 93.81 94 LEU A O 1
ATOM 712 N N . PRO A 1 95 ? 17.807 -2.376 -17.777 1.00 95.38 95 PRO A N 1
ATOM 713 C CA . PRO A 1 95 ? 16.521 -2.054 -18.375 1.00 95.38 95 PRO A CA 1
ATOM 714 C C . PRO A 1 95 ? 16.660 -0.930 -19.408 1.00 95.38 95 PRO A C 1
ATOM 716 O O . PRO A 1 95 ? 17.158 0.157 -19.125 1.00 95.38 95 PRO A O 1
ATOM 719 N N . CYS A 1 96 ? 16.177 -1.176 -20.621 1.00 96.06 96 CYS A N 1
ATOM 720 C CA . CYS A 1 96 ? 16.142 -0.204 -21.707 1.00 96.06 96 CYS A CA 1
ATOM 721 C C . CYS A 1 96 ? 14.700 -0.019 -22.176 1.00 96.06 96 CYS A C 1
ATOM 723 O O . CYS A 1 96 ? 14.044 -0.980 -22.581 1.00 96.06 96 CYS A O 1
ATOM 725 N N . VAL A 1 97 ? 14.192 1.211 -22.096 1.00 97.00 97 VAL A N 1
ATOM 726 C CA . VAL A 1 97 ? 12.802 1.533 -22.442 1.00 97.00 97 VAL A CA 1
ATOM 727 C C . VAL A 1 97 ? 12.547 1.272 -23.929 1.00 97.00 97 VAL A C 1
ATOM 729 O O . VAL A 1 97 ? 13.194 1.862 -24.789 1.00 97.00 97 VAL A O 1
ATOM 732 N N . LEU A 1 98 ? 11.559 0.427 -24.227 1.00 95.44 98 LEU A N 1
ATOM 733 C CA . LEU A 1 98 ? 11.030 0.214 -25.576 1.00 95.44 98 LEU A CA 1
ATOM 734 C C . LEU A 1 98 ? 9.811 1.094 -25.849 1.00 95.44 98 LEU A C 1
ATOM 736 O O . LEU A 1 98 ? 9.704 1.700 -26.911 1.00 95.44 98 LEU A O 1
ATOM 740 N N . THR A 1 99 ? 8.865 1.141 -24.910 1.00 95.56 99 THR A N 1
ATOM 741 C CA . THR A 1 99 ? 7.659 1.965 -25.039 1.00 95.56 99 THR A CA 1
ATOM 742 C C . THR A 1 99 ? 7.007 2.235 -23.685 1.00 95.56 99 THR A C 1
ATOM 744 O O . THR A 1 99 ? 7.321 1.579 -22.689 1.00 95.56 99 THR A O 1
ATOM 747 N N . ARG A 1 100 ? 6.093 3.205 -23.654 1.00 97.31 100 ARG A N 1
ATOM 748 C CA . ARG A 1 100 ? 5.341 3.642 -22.474 1.00 97.31 100 ARG A CA 1
ATOM 749 C C . ARG A 1 100 ? 3.857 3.708 -22.819 1.00 97.31 100 ARG A C 1
ATOM 751 O O . ARG A 1 100 ? 3.493 4.063 -23.941 1.00 97.31 100 ARG A O 1
ATOM 758 N N . THR A 1 101 ? 2.997 3.370 -21.866 1.00 97.62 101 THR A N 1
ATOM 759 C CA . THR A 1 101 ? 1.564 3.664 -21.975 1.00 97.62 101 THR A CA 1
ATOM 760 C C . THR A 1 101 ? 1.299 5.133 -21.664 1.00 97.62 101 THR A C 1
ATOM 762 O O . THR A 1 101 ? 2.138 5.811 -21.089 1.00 97.62 101 THR A O 1
ATOM 765 N N . ASN A 1 102 ? 0.094 5.625 -21.954 1.00 97.88 102 ASN A N 1
ATOM 766 C CA . ASN A 1 102 ? -0.347 6.875 -21.333 1.00 97.88 102 ASN A CA 1
ATOM 767 C C . ASN A 1 102 ? -0.510 6.674 -19.812 1.00 97.88 102 ASN A C 1
ATOM 769 O O . ASN A 1 102 ? -0.935 5.583 -19.409 1.00 97.88 102 ASN A O 1
ATOM 773 N N . PRO A 1 103 ? -0.236 7.696 -18.980 1.00 97.62 103 PRO A N 1
ATOM 774 C CA . PRO A 1 103 ? -0.527 7.643 -17.553 1.00 97.62 103 PRO A CA 1
ATOM 775 C C . PRO A 1 103 ? -2.006 7.361 -17.272 1.00 97.62 103 PRO A C 1
ATOM 777 O O . PRO A 1 103 ? -2.901 7.920 -17.914 1.00 97.62 103 PRO A O 1
ATOM 780 N N . ILE A 1 104 ? -2.267 6.509 -16.284 1.00 97.12 104 ILE A N 1
ATOM 781 C CA . ILE A 1 104 ? -3.605 6.094 -15.860 1.00 97.12 104 ILE A CA 1
ATOM 782 C C . ILE A 1 104 ? -3.854 6.637 -14.454 1.00 97.12 104 ILE A C 1
ATOM 784 O O . ILE A 1 104 ? -3.037 6.472 -13.551 1.00 97.12 104 ILE A O 1
ATOM 788 N N . LYS A 1 105 ? -5.010 7.274 -14.254 1.00 96.94 105 LYS A N 1
ATOM 789 C CA . LYS A 1 105 ? -5.427 7.832 -12.961 1.00 96.94 105 LYS A CA 1
ATOM 790 C C . LYS A 1 105 ? -6.512 6.974 -12.329 1.00 96.94 105 LYS A C 1
ATOM 792 O O . LYS A 1 105 ? -7.429 6.525 -13.015 1.00 96.94 105 LYS A O 1
ATOM 797 N N . PHE A 1 106 ? -6.455 6.815 -11.010 1.00 96.81 106 PHE A N 1
ATOM 798 C CA . PHE A 1 106 ? -7.588 6.284 -10.256 1.00 96.81 106 PHE A CA 1
ATOM 799 C C . PHE A 1 106 ? -8.763 7.263 -10.324 1.00 96.81 106 PHE A C 1
ATOM 801 O O . PHE A 1 106 ? -8.567 8.476 -10.302 1.00 96.81 106 PHE A O 1
ATOM 808 N N . ALA A 1 107 ? -9.992 6.742 -10.370 1.00 96.81 107 ALA A N 1
ATOM 809 C CA . ALA A 1 107 ? -11.196 7.575 -10.430 1.00 96.81 107 ALA A CA 1
ATOM 810 C C . ALA A 1 107 ? -11.317 8.527 -9.226 1.00 96.81 107 ALA A C 1
ATOM 812 O O . ALA A 1 107 ? -11.801 9.647 -9.360 1.00 96.81 107 ALA A O 1
ATOM 813 N N . ASN A 1 108 ? -10.852 8.084 -8.055 1.00 97.56 108 ASN A N 1
ATOM 814 C CA . ASN A 1 108 ? -10.756 8.898 -6.850 1.00 97.56 108 ASN A CA 1
ATOM 815 C C . ASN A 1 108 ? -9.462 8.558 -6.085 1.00 97.56 108 ASN A C 1
ATOM 817 O O . ASN A 1 108 ? -9.480 7.709 -5.190 1.00 97.56 108 ASN A O 1
ATOM 821 N N . PRO A 1 109 ? -8.327 9.195 -6.418 1.00 97.12 109 PRO A N 1
ATOM 822 C CA . PRO A 1 109 ? -7.052 8.921 -5.755 1.00 97.12 109 PRO A CA 1
ATOM 823 C C . PRO A 1 109 ? -7.030 9.363 -4.280 1.00 97.12 109 PRO A C 1
ATOM 825 O O . PRO A 1 109 ? -6.260 8.839 -3.474 1.00 97.12 109 PRO A O 1
ATOM 828 N N . SER A 1 110 ? -7.922 10.284 -3.902 1.00 98.06 110 SER A N 1
ATOM 829 C CA . SER A 1 110 ? -8.058 10.778 -2.530 1.00 98.06 110 SER A CA 1
ATOM 830 C C . SER A 1 110 ? -8.970 9.926 -1.649 1.00 98.06 110 SER A C 1
ATOM 832 O O . SER A 1 110 ? -9.090 10.235 -0.464 1.00 98.06 110 SER A O 1
ATOM 834 N N . ALA A 1 111 ? -9.579 8.862 -2.189 1.00 98.25 111 ALA A N 1
ATOM 835 C CA . ALA A 1 111 ? -10.507 8.004 -1.462 1.00 98.25 111 ALA A CA 1
ATOM 836 C C . ALA A 1 111 ? -9.928 7.516 -0.115 1.00 98.25 111 ALA A C 1
ATOM 838 O O . ALA A 1 111 ? -8.729 7.220 -0.024 1.00 98.25 111 ALA A O 1
ATOM 839 N N . PRO A 1 112 ? -10.764 7.405 0.933 1.00 98.19 112 PRO A N 1
ATOM 840 C CA . PRO A 1 112 ? -10.354 6.812 2.197 1.00 98.19 112 PRO A CA 1
ATOM 841 C C . PRO A 1 112 ? -10.218 5.289 2.044 1.00 98.19 112 PRO A C 1
ATOM 843 O O . PRO A 1 112 ? -11.167 4.602 1.668 1.00 98.19 112 PRO A O 1
ATOM 846 N N . LEU A 1 113 ? -9.041 4.749 2.360 1.00 97.38 113 LEU A N 1
ATOM 847 C CA . LEU A 1 113 ? -8.684 3.339 2.175 1.00 97.38 113 LEU A CA 1
ATOM 848 C C . LEU A 1 113 ? -8.151 2.724 3.473 1.00 97.38 113 LEU A C 1
ATOM 850 O O . LEU A 1 113 ? -7.719 3.439 4.378 1.00 97.38 113 LEU A O 1
ATOM 854 N N . TYR A 1 114 ? -8.181 1.391 3.528 1.00 95.38 114 TYR A N 1
ATOM 855 C CA . TYR A 1 114 ? -7.469 0.571 4.518 1.00 95.38 114 TYR A CA 1
ATOM 856 C C . TYR A 1 114 ? -7.767 0.953 5.978 1.00 95.38 114 TYR A C 1
ATOM 858 O O . TYR A 1 114 ? -6.875 1.276 6.762 1.00 95.38 114 TYR A O 1
ATOM 866 N N . GLY A 1 115 ? -9.051 0.965 6.342 1.00 97.44 115 GLY A N 1
ATOM 867 C CA . GLY A 1 115 ? -9.487 1.239 7.708 1.00 97.44 115 GLY A CA 1
ATOM 868 C C . GLY A 1 115 ? -9.119 0.103 8.661 1.00 97.44 115 GLY A C 1
ATOM 869 O O . GLY A 1 115 ? -9.612 -1.010 8.512 1.00 97.44 115 GLY A O 1
ATOM 870 N N . HIS A 1 116 ? -8.309 0.409 9.669 1.00 97.25 116 HIS A N 1
ATOM 871 C CA . HIS A 1 116 ? -7.875 -0.506 10.720 1.00 97.25 116 HIS A CA 1
ATOM 872 C C . HIS A 1 116 ? -8.463 -0.084 12.063 1.00 97.25 116 HIS A C 1
ATOM 874 O O . HIS A 1 116 ? -8.344 1.076 12.474 1.00 97.25 116 HIS A O 1
ATOM 880 N N . VAL A 1 117 ? -9.091 -1.032 12.755 1.00 97.06 117 VAL A N 1
ATOM 881 C CA . VAL A 1 117 ? -9.662 -0.819 14.086 1.00 97.06 117 VAL A CA 1
ATOM 882 C C . VAL A 1 117 ? -8.717 -1.364 15.152 1.00 97.06 117 VAL A C 1
ATOM 884 O O . VAL A 1 117 ? -8.194 -2.465 15.011 1.00 97.06 117 VAL A O 1
ATOM 887 N N . SER A 1 118 ? -8.535 -0.620 16.241 1.00 96.62 118 SER A N 1
ATOM 888 C CA . SER A 1 118 ? -7.786 -1.075 17.411 1.00 96.62 118 SER A CA 1
ATOM 889 C C . SER A 1 118 ? -8.473 -0.706 18.723 1.00 96.62 118 SER A C 1
ATOM 891 O O . SER A 1 118 ? -9.123 0.339 18.851 1.00 96.62 118 SER A O 1
ATOM 893 N N . SER A 1 119 ? -8.328 -1.583 19.714 1.00 93.88 119 SER A N 1
ATOM 894 C CA . SER A 1 119 ? -8.743 -1.308 21.089 1.00 93.88 119 SER A CA 1
ATOM 895 C C . SER A 1 119 ? -7.877 -0.203 21.691 1.00 93.88 119 SER A C 1
ATOM 897 O O . SER A 1 119 ? -6.671 -0.141 21.451 1.00 93.88 119 SER A O 1
ATOM 899 N N . ILE A 1 120 ? -8.493 0.676 22.479 1.00 93.44 120 ILE A N 1
ATOM 900 C CA . ILE A 1 120 ? -7.797 1.775 23.172 1.00 93.44 120 ILE A CA 1
ATOM 901 C C . ILE A 1 120 ? -7.472 1.387 24.614 1.00 93.44 120 ILE A C 1
ATOM 903 O O . ILE A 1 120 ? -6.441 1.781 25.153 1.00 93.44 120 ILE A O 1
ATOM 907 N N . ASP A 1 121 ? -8.358 0.609 25.221 1.00 90.75 121 ASP A N 1
ATOM 908 C CA . ASP A 1 121 ? -8.262 0.107 26.581 1.00 90.75 121 ASP A CA 1
ATOM 909 C C . ASP A 1 121 ? -9.015 -1.231 26.699 1.00 90.75 121 ASP A C 1
ATOM 911 O O . ASP A 1 121 ? -9.500 -1.788 25.710 1.00 90.75 121 ASP A O 1
ATOM 915 N N . SER A 1 122 ? -9.108 -1.758 27.919 1.00 88.88 122 SER A N 1
ATOM 916 C CA . SER A 1 122 ? -9.786 -3.021 28.235 1.00 88.88 122 SER A CA 1
ATOM 917 C C . SER A 1 122 ? -11.268 -2.865 28.605 1.00 88.88 122 SER A C 1
ATOM 919 O O . SER A 1 122 ? -11.889 -3.812 29.092 1.00 88.88 122 SER A O 1
ATOM 921 N N . THR A 1 123 ? -11.862 -1.682 28.417 1.00 91.62 123 THR A N 1
ATOM 922 C CA . THR A 1 123 ? -13.258 -1.428 28.806 1.00 91.62 123 THR A CA 1
ATOM 923 C C . THR A 1 123 ? -14.258 -1.911 27.761 1.00 91.62 123 THR A C 1
ATOM 925 O O . THR A 1 123 ? -15.400 -2.188 28.111 1.00 91.62 123 THR A O 1
ATOM 928 N N . GLY A 1 124 ? -13.862 -1.977 26.485 1.00 91.38 124 GLY A N 1
ATOM 929 C CA . GLY A 1 124 ? -14.772 -2.250 25.364 1.00 91.38 124 GLY A CA 1
ATOM 930 C C . GLY A 1 124 ? -15.769 -1.123 25.074 1.00 91.38 124 GLY A C 1
ATOM 931 O O . GLY A 1 124 ? -16.716 -1.315 24.315 1.00 91.38 124 GLY A O 1
ATOM 932 N N . THR A 1 125 ? -15.565 0.062 25.661 1.00 95.81 125 THR A N 1
ATOM 933 C CA . THR A 1 125 ? -16.465 1.220 25.503 1.00 95.81 125 THR A CA 1
ATOM 934 C C . THR A 1 125 ? -15.984 2.246 24.477 1.00 95.81 125 THR A C 1
ATOM 936 O O . THR A 1 125 ? -16.705 3.195 24.141 1.00 95.81 125 THR A O 1
ATOM 939 N N . SER A 1 126 ? -14.774 2.054 23.950 1.00 96.88 126 SER A N 1
ATOM 940 C CA . SER A 1 126 ? -14.200 2.884 22.899 1.00 96.88 126 SER A CA 1
ATOM 941 C C . SER A 1 126 ? -13.300 2.078 21.967 1.00 96.88 126 SER A C 1
ATOM 943 O O . SER A 1 126 ? -12.659 1.118 22.387 1.00 96.88 126 SER A O 1
ATOM 945 N N . MET A 1 127 ? -13.269 2.469 20.693 1.00 97.75 127 MET A N 1
ATOM 946 C CA . MET A 1 127 ? -12.449 1.834 19.657 1.00 97.75 127 MET A CA 1
ATOM 947 C C . MET A 1 127 ? -11.846 2.913 18.761 1.00 97.75 127 MET A C 1
ATOM 949 O O . MET A 1 127 ? -12.526 3.872 18.382 1.00 97.75 127 MET A O 1
ATOM 953 N N . ARG A 1 128 ? -10.567 2.774 18.414 1.00 98.44 128 ARG A N 1
ATOM 954 C CA . ARG A 1 128 ? -9.882 3.672 17.483 1.00 98.44 128 ARG A CA 1
ATOM 955 C C . ARG A 1 128 ? -10.022 3.127 16.075 1.00 98.44 128 ARG A C 1
ATOM 957 O O . ARG A 1 128 ? -9.784 1.948 15.850 1.00 98.44 128 ARG A O 1
ATOM 964 N N . LEU A 1 129 ? -10.361 3.999 15.136 1.00 98.69 129 LEU A N 1
ATOM 965 C CA . LEU A 1 129 ? -10.288 3.716 13.711 1.00 98.69 129 LEU A CA 1
ATOM 966 C C . LEU A 1 129 ? -9.190 4.584 13.099 1.00 98.69 129 LEU A C 1
ATOM 968 O O . LEU A 1 129 ? -9.187 5.803 13.293 1.00 98.69 129 LEU A O 1
ATOM 972 N N . THR A 1 130 ? -8.287 3.956 12.353 1.00 98.69 130 THR A N 1
ATOM 973 C CA . THR A 1 130 ? -7.221 4.622 11.602 1.00 98.69 130 THR A CA 1
ATOM 974 C C . THR A 1 130 ? -7.315 4.232 10.131 1.00 98.69 130 THR A C 1
ATOM 976 O O . THR A 1 130 ? -7.513 3.064 9.824 1.00 98.69 130 THR A O 1
ATOM 979 N N . TRP A 1 131 ? -7.199 5.190 9.218 1.00 98.56 131 TRP A N 1
ATOM 980 C CA . TRP A 1 131 ? -7.262 4.956 7.771 1.00 98.56 131 TRP A CA 1
ATOM 981 C C . TRP A 1 131 ? -6.389 5.961 7.030 1.00 98.56 131 TRP A C 1
ATOM 983 O O . TRP A 1 131 ? -5.883 6.912 7.627 1.00 98.56 131 TRP A O 1
ATOM 993 N N . VAL A 1 132 ? -6.228 5.770 5.723 1.00 98.06 132 VAL A N 1
ATOM 994 C CA . VAL A 1 132 ? -5.375 6.625 4.894 1.00 98.06 132 VAL A CA 1
ATOM 995 C C . VAL A 1 132 ? -6.141 7.209 3.708 1.00 98.06 132 VAL A C 1
ATOM 997 O O . VAL A 1 132 ? -6.895 6.501 3.041 1.00 98.06 132 VAL A O 1
ATOM 1000 N N . SER A 1 133 ? -5.952 8.497 3.421 1.00 98.19 133 SER A N 1
ATOM 1001 C CA . SER A 1 133 ? -6.559 9.186 2.272 1.00 98.19 133 SER A CA 1
ATOM 1002 C C . SER A 1 133 ? -5.550 10.104 1.560 1.00 98.19 133 SER A C 1
ATOM 1004 O O . SER A 1 133 ? -4.414 10.268 2.005 1.00 98.19 133 SER A O 1
ATOM 1006 N N . GLY A 1 134 ? -5.949 10.678 0.421 1.00 97.81 134 GLY A N 1
ATOM 1007 C CA . GLY A 1 134 ? -5.158 11.689 -0.294 1.00 97.81 134 GLY A CA 1
ATOM 1008 C C . GLY A 1 134 ? -5.478 13.138 0.094 1.00 97.81 134 GLY A C 1
ATOM 1009 O O . GLY A 1 134 ? -5.124 14.040 -0.656 1.00 97.81 134 GLY A O 1
ATOM 1010 N N . ASP A 1 135 ? -6.175 13.381 1.208 1.00 97.88 135 ASP A N 1
ATOM 1011 C CA . ASP A 1 135 ? -6.617 14.717 1.629 1.00 97.88 135 ASP A CA 1
ATOM 1012 C C . ASP A 1 135 ? -6.287 14.978 3.105 1.00 97.88 135 ASP A C 1
ATOM 1014 O O . ASP A 1 135 ? -6.660 14.206 3.986 1.00 97.88 135 ASP A O 1
ATOM 1018 N N . GLN A 1 136 ? -5.606 16.091 3.378 1.00 98.12 136 GLN A N 1
ATOM 1019 C CA . GLN A 1 136 ? -5.164 16.473 4.724 1.00 98.12 136 GLN A CA 1
ATOM 1020 C C . GLN A 1 136 ? -6.283 16.961 5.650 1.00 98.12 136 GLN A C 1
ATOM 1022 O O . GLN A 1 136 ? -6.079 17.113 6.857 1.00 98.12 136 GLN A O 1
ATOM 1027 N N . THR A 1 137 ? -7.453 17.274 5.101 1.00 98.50 137 THR A N 1
ATOM 1028 C CA . THR A 1 137 ? -8.586 17.806 5.850 1.00 98.50 137 THR A CA 1
ATOM 1029 C C . THR A 1 137 ? -9.129 16.720 6.775 1.00 98.50 137 THR A C 1
ATOM 1031 O O . THR A 1 137 ? -9.326 15.581 6.338 1.00 98.50 137 THR A O 1
ATOM 1034 N N . PRO A 1 138 ? -9.419 17.041 8.050 1.00 98.62 138 PRO A N 1
ATOM 1035 C CA . PRO A 1 138 ? -10.100 16.120 8.945 1.00 98.62 138 PRO A CA 1
ATOM 1036 C C . PRO A 1 138 ? -11.353 15.507 8.310 1.00 98.62 138 PRO A C 1
ATOM 1038 O O . PRO A 1 138 ? -12.230 16.203 7.799 1.00 98.62 138 PRO A O 1
ATOM 1041 N N . GLN A 1 139 ? -11.432 14.186 8.379 1.00 98.62 139 GLN A N 1
ATOM 1042 C CA . GLN A 1 139 ? -12.560 13.377 7.933 1.00 98.62 139 GLN A CA 1
ATOM 1043 C C . GLN A 1 139 ? -13.327 12.864 9.154 1.00 98.62 139 GLN A C 1
ATOM 1045 O O . GLN A 1 139 ? -13.002 13.198 10.296 1.00 98.62 139 GLN A O 1
ATOM 1050 N N . GLN A 1 140 ? -14.371 12.069 8.940 1.00 98.56 140 GLN A N 1
ATOM 1051 C CA . GLN A 1 140 ? -15.194 11.542 10.022 1.00 98.56 140 GLN A CA 1
ATOM 1052 C C . GLN A 1 140 ? -15.321 10.027 9.942 1.00 98.56 140 GLN A C 1
ATOM 1054 O O . GLN A 1 140 ? -15.360 9.453 8.857 1.00 98.56 140 GLN A O 1
ATOM 1059 N N . VAL A 1 141 ? -15.475 9.398 11.104 1.00 98.69 141 VAL A N 1
ATOM 1060 C CA . VAL A 1 141 ? -16.133 8.096 11.227 1.00 98.69 141 VAL A CA 1
ATOM 1061 C C . VAL A 1 141 ? -17.584 8.328 11.635 1.00 98.69 141 VAL A C 1
ATOM 1063 O O . VAL A 1 141 ? -17.854 9.114 12.542 1.00 98.69 141 VAL A O 1
ATOM 1066 N N . GLN A 1 142 ? -18.519 7.662 10.966 1.00 98.31 142 GLN A N 1
ATOM 1067 C CA . GLN A 1 142 ? -19.935 7.603 11.331 1.00 98.31 142 GLN A CA 1
ATOM 1068 C C . GLN A 1 142 ? -20.243 6.199 11.839 1.00 98.31 142 GLN A C 1
ATOM 1070 O O . GLN A 1 142 ? -19.889 5.228 11.175 1.00 98.31 142 GLN A O 1
ATOM 1075 N N . TYR A 1 143 ? -20.877 6.089 13.005 1.00 98.00 143 TYR A N 1
ATOM 1076 C CA . TYR A 1 143 ? -21.100 4.818 13.696 1.00 98.00 143 TYR A CA 1
ATOM 1077 C C . TYR A 1 143 ? -22.374 4.850 14.550 1.00 98.00 143 TYR A C 1
ATOM 1079 O O . TYR A 1 143 ? -22.966 5.908 14.774 1.00 98.00 143 TYR A O 1
ATOM 1087 N N . ALA A 1 144 ? -22.809 3.677 15.023 1.00 90.81 144 ALA A N 1
ATOM 1088 C CA . ALA A 1 144 ? -23.918 3.528 15.976 1.00 90.81 144 ALA A CA 1
ATOM 1089 C C . ALA A 1 144 ? -25.196 4.306 15.589 1.00 90.81 144 ALA A C 1
ATOM 1091 O O . ALA A 1 144 ? -25.814 4.952 16.433 1.00 90.81 144 ALA A O 1
ATOM 1092 N N . SER A 1 145 ? -25.561 4.266 14.302 1.00 82.50 145 SER A N 1
ATOM 1093 C CA . SER A 1 145 ? -26.792 4.856 13.752 1.00 82.50 145 SER A CA 1
ATOM 1094 C C . SER A 1 145 ? -27.039 6.318 14.153 1.00 82.50 145 SER A C 1
ATOM 1096 O O . SER A 1 145 ? -28.157 6.690 14.500 1.00 82.50 145 SER A O 1
ATOM 1098 N N . GLY A 1 146 ? -25.998 7.157 14.094 1.00 88.50 146 GLY A N 1
ATOM 1099 C CA . GLY A 1 146 ? -26.135 8.611 14.258 1.00 88.50 146 GLY A CA 1
ATOM 1100 C C . GLY A 1 146 ? -24.987 9.298 14.992 1.00 88.50 146 GLY A C 1
ATOM 1101 O O . GLY A 1 146 ? -24.939 10.526 15.018 1.00 88.50 146 GLY A O 1
ATOM 1102 N N . LYS A 1 147 ? -24.045 8.542 15.566 1.00 96.81 147 LYS A N 1
ATOM 1103 C CA . LYS A 1 147 ? -22.830 9.115 16.150 1.00 96.81 147 LYS A CA 1
ATOM 1104 C C . LYS A 1 147 ? -21.792 9.390 15.067 1.00 96.81 147 LYS A C 1
ATOM 1106 O O . LYS A 1 147 ? -21.690 8.663 14.076 1.00 96.81 147 LYS A O 1
ATOM 1111 N N . SER A 1 148 ? -20.972 10.409 15.291 1.00 97.81 148 SER A N 1
ATOM 1112 C CA . SER A 1 148 ? -19.767 10.639 14.505 1.00 97.81 148 SER A CA 1
ATOM 1113 C C . SER A 1 148 ? -18.598 11.066 15.382 1.00 97.81 148 SER A C 1
ATOM 1115 O O . SER A 1 148 ? -18.776 11.533 16.508 1.00 97.81 148 SER A O 1
ATOM 1117 N N . ALA A 1 149 ? -17.388 10.854 14.878 1.00 98.38 149 ALA A N 1
ATOM 1118 C CA . ALA A 1 149 ? -16.168 11.380 15.469 1.00 98.38 149 ALA A CA 1
ATOM 1119 C C . ALA A 1 149 ? -15.248 11.901 14.364 1.00 98.38 149 ALA A C 1
ATOM 1121 O O . ALA A 1 149 ? -15.061 11.247 13.336 1.00 98.38 149 ALA A O 1
ATOM 1122 N N . THR A 1 150 ? -14.678 13.081 14.585 1.00 98.62 150 THR A N 1
ATOM 1123 C CA . THR A 1 150 ? -13.746 13.721 13.653 1.00 98.62 150 THR A CA 1
ATOM 1124 C C 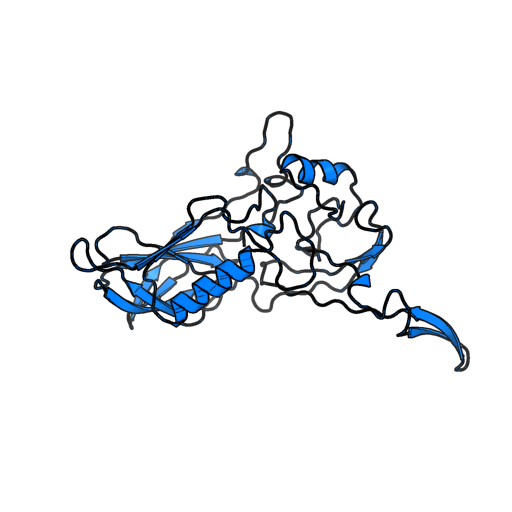. THR A 1 150 ? -12.340 13.159 13.840 1.00 98.62 150 THR A C 1
ATOM 1126 O O . THR A 1 150 ? -11.880 12.974 14.967 1.00 98.62 150 THR A O 1
ATOM 1129 N N . SER A 1 151 ? -11.643 12.891 12.737 1.00 98.75 151 SER A N 1
ATOM 1130 C CA . SER A 1 151 ? -10.270 12.398 12.754 1.00 98.75 151 SER A CA 1
ATOM 1131 C C . SER A 1 151 ? -9.277 13.500 13.105 1.00 98.75 151 SER A C 1
ATOM 1133 O O . SER A 1 151 ? -9.365 14.606 12.574 1.00 98.75 151 SER A O 1
ATOM 1135 N N . THR A 1 152 ? -8.247 13.158 13.867 1.00 98.69 152 THR A N 1
ATOM 1136 C CA . THR A 1 152 ? -6.961 13.864 13.781 1.00 98.69 152 THR A CA 1
ATOM 1137 C C . THR A 1 152 ? -6.191 13.355 12.565 1.00 98.69 152 THR A C 1
ATOM 1139 O O . THR A 1 152 ? -6.395 12.212 12.154 1.00 98.69 152 THR A O 1
ATOM 1142 N N . VAL A 1 153 ? -5.341 14.194 11.973 1.00 98.69 153 VAL A N 1
ATOM 1143 C CA . VAL A 1 153 ? -4.625 13.872 10.730 1.00 98.69 153 VAL A CA 1
ATOM 1144 C C . VAL A 1 153 ? -3.128 14.012 10.952 1.00 98.69 153 VAL A C 1
ATOM 1146 O O . VAL A 1 153 ? -2.675 14.970 11.579 1.00 98.69 153 VAL A O 1
ATOM 1149 N N . LYS A 1 154 ? -2.363 13.043 10.456 1.00 98.25 154 LYS A N 1
ATOM 1150 C CA . LYS A 1 154 ? -0.901 13.050 10.444 1.00 98.25 154 LYS A CA 1
ATOM 1151 C C . LYS A 1 154 ? -0.393 12.631 9.073 1.00 98.25 154 LYS A C 1
ATOM 1153 O O . LYS A 1 154 ? -1.078 11.941 8.329 1.00 98.25 154 LYS A O 1
ATOM 1158 N N . THR A 1 155 ? 0.824 13.028 8.759 1.00 98.00 155 THR A N 1
ATOM 1159 C CA . THR A 1 155 ? 1.583 12.526 7.615 1.00 98.00 155 THR A CA 1
ATOM 1160 C C . THR A 1 155 ? 3.061 12.522 7.994 1.00 98.00 155 THR A C 1
ATOM 1162 O O . THR A 1 155 ? 3.418 12.984 9.082 1.00 98.00 155 THR A O 1
ATOM 1165 N N . PHE A 1 156 ? 3.897 11.986 7.120 1.00 96.81 156 PHE A N 1
ATOM 1166 C CA . PHE A 1 156 ? 5.343 12.083 7.205 1.00 96.81 156 PHE A CA 1
ATOM 1167 C C . PHE A 1 156 ? 5.903 12.367 5.811 1.00 96.81 156 PHE A C 1
ATOM 1169 O O . PHE A 1 156 ? 5.265 12.114 4.788 1.00 96.81 156 PHE A O 1
ATOM 1176 N N . THR A 1 157 ? 7.097 12.928 5.783 1.00 96.62 157 THR A N 1
ATOM 1177 C CA . THR A 1 157 ? 7.808 13.384 4.592 1.00 96.62 157 THR A CA 1
ATOM 1178 C C . THR A 1 157 ? 9.170 12.700 4.506 1.00 96.62 157 THR A C 1
ATOM 1180 O O . THR A 1 157 ? 9.613 12.052 5.455 1.00 96.62 157 THR A O 1
ATOM 1183 N N . VAL A 1 158 ? 9.878 12.889 3.389 1.00 95.00 158 VAL A N 1
ATOM 1184 C CA . VAL A 1 158 ? 11.267 12.421 3.222 1.00 95.00 158 VAL A CA 1
ATOM 1185 C C . VAL A 1 158 ? 12.157 12.866 4.391 1.00 95.00 158 VAL A C 1
ATOM 1187 O O . VAL A 1 158 ? 13.051 12.133 4.814 1.00 95.00 158 VAL A O 1
ATOM 1190 N N . ALA A 1 159 ? 11.906 14.061 4.939 1.00 95.44 159 ALA A N 1
ATOM 1191 C CA . ALA A 1 159 ? 12.685 14.622 6.039 1.00 95.44 159 ALA A CA 1
ATOM 1192 C C . ALA A 1 159 ? 12.545 13.829 7.349 1.00 95.44 159 ALA A C 1
ATOM 1194 O O . ALA A 1 159 ? 13.460 13.862 8.171 1.00 95.44 159 ALA A O 1
ATOM 1195 N N . ASP A 1 160 ? 11.443 13.096 7.522 1.00 96.12 160 ASP A N 1
ATOM 1196 C CA . ASP A 1 160 ? 11.173 12.283 8.711 1.00 96.12 160 ASP A CA 1
ATOM 1197 C C . ASP A 1 160 ? 11.852 10.907 8.653 1.00 96.12 160 ASP A C 1
ATOM 1199 O O . ASP A 1 160 ? 11.914 10.194 9.654 1.00 96.12 160 ASP A O 1
ATOM 1203 N N . MET A 1 161 ? 12.373 10.512 7.489 1.00 95.12 161 MET A N 1
ATOM 1204 C CA . MET A 1 161 ? 13.087 9.249 7.338 1.00 95.12 161 MET A CA 1
ATOM 1205 C C . MET A 1 161 ? 14.501 9.354 7.924 1.00 95.12 161 MET A C 1
ATOM 1207 O O . MET A 1 161 ? 15.126 10.420 7.962 1.00 95.12 161 MET A O 1
ATOM 1211 N N . CYS A 1 162 ? 15.054 8.228 8.365 1.00 93.31 162 CYS A N 1
ATOM 1212 C CA . CYS A 1 162 ? 16.419 8.146 8.883 1.00 93.31 162 CYS A CA 1
ATOM 1213 C C . CYS A 1 162 ? 17.360 7.509 7.854 1.00 93.31 162 CYS A C 1
ATOM 1215 O O . CYS A 1 162 ? 16.940 6.686 7.045 1.00 93.31 162 CYS A O 1
ATOM 1217 N N . SER A 1 163 ? 18.640 7.882 7.912 1.00 91.56 163 SER A N 1
ATOM 1218 C CA . SER A 1 163 ? 19.727 7.199 7.198 1.00 91.56 163 SER A CA 1
ATOM 1219 C C . SER A 1 163 ? 20.844 6.900 8.182 1.00 91.56 163 SER A C 1
ATOM 1221 O O . SER A 1 163 ? 21.063 7.676 9.117 1.00 91.56 163 SER A O 1
ATOM 1223 N N . ALA A 1 164 ? 21.564 5.805 7.958 1.00 86.81 164 ALA A N 1
ATOM 1224 C CA . ALA A 1 164 ? 22.812 5.564 8.661 1.00 86.81 164 ALA A CA 1
ATOM 1225 C C . ALA A 1 164 ? 23.909 6.496 8.113 1.00 86.81 164 ALA A C 1
ATOM 1227 O O . ALA A 1 164 ? 23.853 6.961 6.973 1.00 86.81 164 ALA A O 1
ATOM 1228 N N . SER A 1 165 ? 24.914 6.801 8.935 1.00 87.50 165 SER A N 1
ATOM 1229 C CA . SER A 1 165 ? 26.028 7.655 8.506 1.00 87.50 165 SER A CA 1
ATOM 1230 C C . SER A 1 165 ? 26.781 7.004 7.343 1.00 87.50 165 SER A C 1
ATOM 1232 O O . SER A 1 165 ? 27.228 5.866 7.462 1.00 87.50 165 SER A O 1
ATOM 1234 N N . GLY A 1 166 ? 26.910 7.721 6.224 1.00 83.25 166 GLY A N 1
ATOM 1235 C CA . GLY A 1 166 ? 27.597 7.239 5.021 1.00 83.25 166 GLY A CA 1
ATOM 1236 C C . GLY A 1 166 ? 26.832 6.199 4.194 1.00 83.25 166 GLY A C 1
ATOM 1237 O O . GLY A 1 166 ? 27.356 5.765 3.175 1.00 83.25 166 GLY A O 1
ATOM 1238 N N . ILE A 1 167 ? 25.613 5.821 4.598 1.00 85.06 167 ILE A N 1
ATOM 1239 C CA . ILE A 1 167 ? 24.775 4.838 3.900 1.00 85.06 167 ILE A CA 1
ATOM 1240 C C . ILE A 1 167 ? 23.351 5.413 3.778 1.00 85.06 167 ILE A C 1
ATOM 1242 O O . ILE A 1 167 ? 22.577 5.364 4.744 1.00 85.06 167 ILE A O 1
ATOM 1246 N N . PRO A 1 168 ? 23.004 6.024 2.628 1.00 87.69 168 PRO A N 1
ATOM 1247 C CA . PRO A 1 168 ? 21.648 6.490 2.359 1.00 87.69 168 PRO A CA 1
ATOM 1248 C C . PRO A 1 168 ? 20.623 5.359 2.528 1.00 87.69 168 PRO A C 1
ATOM 1250 O O . PRO A 1 168 ? 20.878 4.209 2.188 1.00 87.69 168 PRO A O 1
ATOM 1253 N N . SER A 1 169 ? 19.474 5.670 3.124 1.00 92.38 169 SER A N 1
ATOM 1254 C CA . SER A 1 169 ? 18.367 4.720 3.228 1.00 92.38 169 SER A CA 1
ATOM 1255 C C . SER A 1 169 ? 17.504 4.827 1.975 1.00 92.38 169 SER A C 1
ATOM 1257 O O . SER A 1 169 ? 17.166 5.966 1.637 1.00 92.38 169 SER A O 1
ATOM 1259 N N . PRO A 1 170 ? 17.042 3.706 1.380 1.00 94.44 170 PRO A N 1
ATOM 1260 C CA . PRO A 1 170 ? 16.104 3.753 0.257 1.00 94.44 170 PRO A CA 1
ATOM 1261 C C . PRO A 1 170 ? 14.840 4.557 0.592 1.00 94.44 170 PRO A C 1
ATOM 1263 O O . PRO A 1 170 ? 14.250 5.181 -0.285 1.00 94.44 170 PRO A O 1
ATOM 1266 N N . ALA A 1 171 ? 14.469 4.639 1.876 1.00 95.25 171 ALA A N 1
ATOM 1267 C CA . ALA A 1 171 ? 13.336 5.435 2.340 1.00 95.25 171 ALA A CA 1
ATOM 1268 C C . ALA A 1 171 ? 13.471 6.936 2.044 1.00 95.25 171 ALA A C 1
ATOM 1270 O O . ALA A 1 171 ? 12.467 7.638 2.055 1.00 95.25 171 ALA A O 1
ATOM 1271 N N . LYS A 1 172 ? 14.686 7.462 1.837 1.00 92.19 172 LYS A N 1
ATOM 1272 C CA . LYS A 1 172 ? 14.912 8.892 1.572 1.00 92.19 172 LYS A CA 1
ATOM 1273 C C . LYS A 1 172 ? 14.929 9.263 0.100 1.00 92.19 172 LYS A C 1
ATOM 1275 O O . LYS A 1 172 ? 14.881 10.453 -0.207 1.00 92.19 172 LYS A O 1
ATOM 1280 N N . ASP A 1 173 ? 15.053 8.284 -0.780 1.00 89.12 173 ASP A N 1
ATOM 1281 C CA . ASP A 1 173 ? 15.304 8.510 -2.194 1.00 89.12 173 ASP A CA 1
ATOM 1282 C C . ASP A 1 173 ? 14.593 7.467 -3.062 1.00 89.12 173 ASP A C 1
ATOM 1284 O O . ASP A 1 173 ? 13.438 7.658 -3.439 1.00 89.12 173 ASP A O 1
ATOM 1288 N N . PHE A 1 174 ? 15.272 6.371 -3.375 1.00 93.38 174 PHE A N 1
ATOM 1289 C CA . PHE A 1 174 ? 14.909 5.358 -4.343 1.00 93.38 174 PHE A CA 1
ATOM 1290 C C . PHE A 1 174 ? 13.549 4.730 -4.050 1.00 93.38 174 PHE A C 1
ATOM 1292 O O . PHE A 1 174 ? 12.737 4.593 -4.960 1.00 93.38 174 PHE A O 1
ATOM 1299 N N . GLY A 1 175 ? 13.299 4.382 -2.789 1.00 95.25 175 GLY A N 1
ATOM 1300 C CA . GLY A 1 175 ? 12.072 3.754 -2.311 1.00 95.25 175 GLY A CA 1
ATOM 1301 C C . GLY A 1 175 ? 11.045 4.735 -1.744 1.00 95.25 175 GLY A C 1
ATOM 1302 O O . GLY A 1 175 ? 10.025 4.289 -1.216 1.00 95.25 175 GLY A O 1
ATOM 1303 N N . TRP A 1 176 ? 11.277 6.052 -1.811 1.00 96.00 176 TRP A N 1
ATOM 1304 C CA . TRP A 1 176 ? 10.319 7.023 -1.288 1.00 96.00 176 TRP A CA 1
ATOM 1305 C C . TRP A 1 176 ? 9.030 7.053 -2.118 1.00 96.00 176 TRP A C 1
ATOM 1307 O O . TRP A 1 176 ? 9.054 7.287 -3.323 1.00 96.00 176 TRP A O 1
ATOM 1317 N N . HIS A 1 177 ? 7.890 6.929 -1.436 1.00 95.94 177 HIS A N 1
ATOM 1318 C CA . HIS A 1 177 ? 6.557 7.135 -1.999 1.00 95.94 177 HIS A CA 1
ATOM 1319 C C . HIS A 1 177 ? 5.722 7.959 -1.023 1.00 95.94 177 HIS A C 1
ATOM 1321 O O . HIS A 1 177 ? 5.745 7.706 0.183 1.00 95.94 177 HIS A O 1
ATOM 1327 N N . ASN A 1 178 ? 4.982 8.954 -1.519 1.00 96.00 178 ASN A N 1
ATOM 1328 C CA . ASN A 1 178 ? 4.199 9.824 -0.643 1.00 96.00 178 ASN A CA 1
ATOM 1329 C C . ASN A 1 178 ? 3.075 9.022 0.050 1.00 96.00 178 ASN A C 1
ATOM 1331 O O . ASN A 1 178 ? 2.238 8.436 -0.642 1.00 96.00 178 ASN A O 1
ATOM 1335 N N . PRO A 1 179 ? 3.000 9.030 1.395 1.00 96.00 179 PRO A N 1
ATOM 1336 C CA . PRO A 1 179 ? 2.041 8.210 2.131 1.00 96.00 179 PRO A CA 1
ATOM 1337 C C . PRO A 1 179 ? 0.586 8.706 2.053 1.00 96.00 179 PRO A C 1
ATOM 1339 O O . PRO A 1 179 ? -0.349 8.009 2.458 1.00 96.00 179 PRO A O 1
ATOM 1342 N N . GLY A 1 180 ? 0.369 9.928 1.563 1.00 97.19 180 GLY A N 1
ATOM 1343 C CA . GLY A 1 180 ? -0.879 10.654 1.744 1.00 97.19 180 GLY A CA 1
ATOM 1344 C C . GLY A 1 180 ? -1.041 11.093 3.198 1.00 97.19 180 GLY A C 1
ATOM 1345 O O . GLY A 1 180 ? -0.099 11.576 3.830 1.00 97.19 180 GLY A O 1
ATOM 1346 N N . TYR A 1 181 ? -2.244 10.931 3.739 1.00 98.44 181 TYR A N 1
ATOM 1347 C CA . TYR A 1 181 ? -2.604 11.405 5.071 1.00 98.44 181 TYR A CA 1
ATOM 1348 C C . TYR A 1 181 ? -3.248 10.291 5.892 1.00 98.44 181 TYR A C 1
ATOM 1350 O O . TYR A 1 181 ? -4.180 9.623 5.447 1.00 98.44 181 TYR A O 1
ATOM 1358 N N . ILE A 1 182 ? -2.739 10.099 7.106 1.00 98.62 182 ILE A N 1
ATOM 1359 C CA . ILE A 1 182 ? -3.196 9.111 8.079 1.00 98.62 182 ILE A CA 1
ATOM 1360 C C . ILE A 1 182 ? -4.197 9.793 9.008 1.00 98.62 182 ILE A C 1
ATOM 1362 O O . ILE A 1 182 ? -3.853 10.689 9.783 1.00 98.62 182 ILE A O 1
ATOM 1366 N N . HIS A 1 183 ? -5.442 9.346 8.951 1.00 98.81 183 HIS A N 1
ATOM 1367 C CA . HIS A 1 183 ? -6.545 9.821 9.773 1.00 98.81 183 HIS A CA 1
ATOM 1368 C C . HIS A 1 183 ? -6.749 8.877 10.952 1.00 98.81 183 HIS A C 1
ATOM 1370 O O . HIS A 1 183 ? -6.749 7.664 10.769 1.00 98.81 183 HIS A O 1
ATOM 1376 N N . SER A 1 184 ? -6.967 9.410 12.155 1.00 98.69 184 SER A N 1
ATOM 1377 C CA . SER A 1 184 ? -7.310 8.611 13.335 1.00 98.69 184 SER A CA 1
ATOM 1378 C C . SER A 1 184 ? -8.435 9.259 14.135 1.00 98.69 184 SER A C 1
ATOM 1380 O O . SER A 1 184 ? -8.313 10.409 14.569 1.00 98.69 184 SER A O 1
ATOM 1382 N N . ALA A 1 185 ? -9.522 8.519 14.348 1.00 98.62 185 ALA A N 1
ATOM 1383 C CA . ALA A 1 185 ? -10.686 8.936 15.127 1.00 98.62 185 ALA A CA 1
ATOM 1384 C C . ALA A 1 185 ? -11.014 7.896 16.206 1.00 98.62 185 ALA A C 1
ATOM 1386 O O . ALA A 1 185 ? -10.736 6.707 16.047 1.00 98.62 185 ALA A O 1
ATOM 1387 N N . VAL A 1 186 ? -11.625 8.339 17.305 1.00 98.50 186 VAL A N 1
ATOM 1388 C CA . VAL A 1 186 ? -12.041 7.460 18.405 1.00 98.50 186 VAL A CA 1
ATOM 1389 C C . VAL A 1 186 ? -13.562 7.415 18.476 1.00 98.50 186 VAL A C 1
ATOM 1391 O O . VAL A 1 186 ? -14.211 8.437 18.684 1.00 98.50 186 VAL A O 1
ATOM 1394 N N . MET A 1 187 ? -14.123 6.219 18.317 1.00 98.25 187 MET A N 1
ATOM 1395 C CA . MET A 1 187 ? -15.535 5.937 18.559 1.00 98.25 187 MET A CA 1
ATOM 1396 C C . MET A 1 187 ? -15.742 5.741 20.062 1.00 98.25 187 MET A C 1
ATOM 1398 O O . MET A 1 187 ? -15.050 4.922 20.664 1.00 98.25 187 MET A O 1
ATOM 1402 N N . THR A 1 188 ? -16.665 6.482 20.677 1.00 97.25 188 THR A N 1
ATOM 1403 C CA . THR A 1 188 ? -16.889 6.485 22.134 1.00 97.25 188 THR A CA 1
ATOM 1404 C C . THR A 1 188 ? -18.340 6.198 22.509 1.00 97.25 188 THR A C 1
ATOM 1406 O O . THR A 1 188 ? -19.276 6.294 21.702 1.00 97.25 188 THR A O 1
ATOM 1409 N N . GLY A 1 189 ? -18.546 5.842 23.780 1.00 95.88 189 GLY A N 1
ATOM 1410 C CA . GLY A 1 189 ? -19.863 5.472 24.293 1.00 95.88 189 GLY A CA 1
ATOM 1411 C C . GLY A 1 189 ? -20.408 4.238 23.579 1.00 95.88 189 GLY A C 1
ATOM 1412 O O . GLY A 1 189 ? -21.590 4.205 23.225 1.00 95.88 189 GLY A O 1
ATOM 1413 N N . LEU A 1 190 ? -19.518 3.293 23.281 1.00 96.94 190 LEU A N 1
ATOM 1414 C CA . LEU A 1 190 ? -19.867 1.962 22.815 1.00 96.94 190 LEU A CA 1
ATOM 1415 C C . LEU A 1 190 ? -20.199 1.092 24.029 1.00 96.94 190 LEU A C 1
ATOM 1417 O O . LEU A 1 190 ? -19.745 1.355 25.144 1.00 96.94 190 LEU A O 1
ATOM 1421 N N . LEU A 1 191 ? -20.995 0.058 23.807 1.00 95.88 191 LEU A N 1
ATOM 1422 C CA . LEU A 1 191 ? -21.207 -1.005 24.775 1.00 95.88 191 LEU A CA 1
ATOM 1423 C C . LEU A 1 191 ? -20.229 -2.148 24.474 1.00 95.88 191 LEU A C 1
ATOM 1425 O O . LEU A 1 191 ? -19.973 -2.406 23.295 1.00 95.88 191 LEU A O 1
ATOM 1429 N N . PRO A 1 192 ? -19.699 -2.844 25.492 1.00 94.50 192 PRO A N 1
ATOM 1430 C CA . PRO A 1 192 ? -18.879 -4.037 25.288 1.00 94.50 192 PRO A CA 1
ATOM 1431 C C . PRO A 1 192 ? -19.661 -5.154 24.584 1.00 94.50 192 PRO A C 1
ATOM 1433 O O . PRO A 1 192 ? -20.894 -5.184 24.643 1.00 94.50 192 PRO A O 1
ATOM 1436 N N . SER A 1 193 ? -18.957 -6.082 23.932 1.00 92.56 193 SER A N 1
ATOM 1437 C CA . SER A 1 193 ? -19.544 -7.248 23.242 1.00 92.56 193 SER A CA 1
ATOM 1438 C C . SER A 1 193 ? -20.700 -6.914 22.283 1.00 92.56 193 SER A C 1
ATOM 1440 O O . SER A 1 193 ? -21.622 -7.711 22.109 1.00 92.56 193 SER A O 1
ATOM 1442 N N . THR A 1 194 ? -20.680 -5.730 21.671 1.00 94.12 194 THR A N 1
ATOM 1443 C CA . THR A 1 194 ? -21.780 -5.202 20.853 1.00 94.12 194 THR A CA 1
ATOM 1444 C C . THR A 1 194 ? -21.295 -4.912 19.439 1.00 94.12 194 THR A C 1
ATOM 1446 O O . THR A 1 194 ? -20.215 -4.358 19.237 1.00 94.12 194 THR A O 1
ATOM 1449 N N . THR A 1 195 ? -22.106 -5.283 18.447 1.00 94.94 195 THR A N 1
ATOM 1450 C CA . THR A 1 195 ? -21.794 -5.032 17.035 1.00 94.94 195 THR A CA 1
ATOM 1451 C C . THR A 1 195 ? -22.313 -3.666 16.603 1.00 94.94 195 THR A C 1
ATOM 1453 O O . THR A 1 195 ? -23.483 -3.342 16.800 1.00 94.94 195 THR A O 1
ATOM 1456 N N . TYR A 1 196 ? -21.445 -2.880 15.976 1.00 96.44 196 TYR A N 1
ATOM 1457 C CA . TYR A 1 196 ? -21.741 -1.570 15.418 1.00 96.44 196 TYR A CA 1
ATOM 1458 C C . TYR A 1 196 ? -21.376 -1.533 13.940 1.00 96.44 196 TYR A C 1
ATOM 1460 O O . TYR A 1 196 ? -20.262 -1.892 13.559 1.00 96.44 196 TYR A O 1
ATOM 1468 N N . SER A 1 197 ? -22.285 -1.025 13.111 1.00 96.88 197 SER A N 1
ATOM 1469 C CA . SER A 1 197 ? -21.927 -0.608 11.758 1.00 96.88 197 SER A CA 1
ATOM 1470 C C . SER A 1 197 ? -21.207 0.737 11.790 1.00 96.88 197 SER A C 1
ATOM 1472 O O . SER A 1 197 ? -21.572 1.628 12.568 1.00 96.88 197 SER A O 1
ATOM 1474 N N . TYR A 1 198 ? -20.211 0.895 10.925 1.00 98.00 198 TYR A N 1
ATOM 1475 C CA . TYR A 1 198 ? -19.476 2.140 10.763 1.00 98.00 198 TYR A CA 1
ATOM 1476 C C . TYR A 1 198 ? -19.032 2.362 9.315 1.00 98.00 198 TYR A C 1
ATOM 1478 O O . TYR A 1 198 ? -18.938 1.433 8.520 1.00 98.00 198 TYR A O 1
ATOM 1486 N N . LYS A 1 199 ? -18.750 3.615 8.970 1.00 98.25 199 LYS A N 1
ATOM 1487 C CA . LYS A 1 199 ? -18.068 4.010 7.729 1.00 98.25 199 LYS A CA 1
ATOM 1488 C C . LYS A 1 199 ? -17.214 5.242 7.988 1.00 98.25 199 LYS A C 1
ATOM 1490 O O . LYS A 1 199 ? -17.471 5.972 8.947 1.00 98.25 199 LYS A O 1
ATOM 1495 N N . TYR A 1 200 ? -16.223 5.493 7.148 1.00 98.69 200 TYR A N 1
ATOM 1496 C CA . TYR A 1 200 ? -15.277 6.589 7.342 1.00 98.69 200 TYR A CA 1
ATOM 1497 C C . TYR A 1 200 ? -14.981 7.332 6.038 1.00 98.69 200 TYR A C 1
ATOM 1499 O O . TYR A 1 200 ? -15.078 6.759 4.954 1.00 98.69 200 TYR A O 1
ATOM 1507 N N . GLY A 1 201 ? -14.684 8.626 6.136 1.00 98.50 201 GLY A N 1
ATOM 1508 C CA . GLY A 1 201 ? -14.443 9.496 4.985 1.00 98.50 201 GLY A CA 1
ATOM 1509 C C . GLY A 1 201 ? -15.059 10.885 5.137 1.00 98.50 201 GLY A C 1
ATOM 1510 O O . GLY A 1 201 ? -15.239 11.395 6.246 1.00 98.50 201 GLY A O 1
ATOM 1511 N N . SER A 1 202 ? -15.376 11.514 4.008 1.00 98.31 202 SER A N 1
ATOM 1512 C CA . SER A 1 202 ? -16.067 12.806 3.951 1.00 98.31 202 SER A CA 1
ATOM 1513 C C . SER A 1 202 ? -16.863 12.950 2.652 1.00 98.31 202 SER A C 1
ATOM 1515 O O . SER A 1 202 ? -16.759 12.144 1.732 1.00 98.31 202 SER A O 1
ATOM 1517 N N . SER A 1 203 ? -17.659 14.013 2.535 1.00 97.44 203 SER A N 1
ATOM 1518 C CA . SER A 1 203 ? -18.289 14.365 1.258 1.00 97.44 203 SER A CA 1
ATOM 1519 C C . SER A 1 203 ? -17.283 14.790 0.180 1.00 97.44 203 SER A C 1
ATOM 1521 O O . SER A 1 203 ? -17.601 14.652 -0.996 1.00 97.44 203 SER A O 1
ATOM 1523 N N . SER A 1 204 ? -16.097 15.291 0.554 1.00 97.38 204 SER A N 1
ATOM 1524 C CA . SER A 1 204 ? -15.083 15.764 -0.399 1.00 97.38 204 SER A CA 1
ATOM 1525 C C . SER A 1 204 ? -14.276 14.631 -1.030 1.00 97.38 204 SER A C 1
ATOM 1527 O O . SER A 1 204 ? -14.020 14.677 -2.228 1.00 97.38 204 SER A O 1
ATOM 1529 N N . VAL A 1 205 ? -13.909 13.606 -0.253 1.00 97.75 205 VAL A N 1
ATOM 1530 C CA . VAL A 1 205 ? -13.112 12.462 -0.741 1.00 97.75 205 VAL A CA 1
ATOM 1531 C C . VAL A 1 205 ? -13.911 11.172 -0.897 1.00 97.75 205 VAL A C 1
ATOM 1533 O O . VAL A 1 205 ? -13.362 10.138 -1.271 1.00 97.75 205 VAL A O 1
ATOM 1536 N N . GLY A 1 206 ? -15.214 11.216 -0.628 1.00 98.31 206 GLY A N 1
ATOM 1537 C CA . GLY A 1 206 ? -16.073 10.041 -0.593 1.00 98.31 206 GLY A CA 1
ATOM 1538 C C . GLY A 1 206 ? -16.020 9.300 0.744 1.00 98.31 206 GLY A C 1
ATOM 1539 O O . GLY A 1 206 ? -15.250 9.618 1.654 1.00 98.31 206 GLY A O 1
ATOM 1540 N N . TRP A 1 207 ? -16.888 8.300 0.855 1.00 98.31 207 TRP A N 1
ATOM 1541 C CA . TRP A 1 207 ? -17.025 7.450 2.033 1.00 98.31 207 TRP A CA 1
ATOM 1542 C C . TRP A 1 207 ? -16.589 6.026 1.704 1.00 98.31 207 TRP A C 1
ATOM 1544 O O . TRP A 1 207 ? -16.817 5.554 0.591 1.00 98.31 207 TRP A O 1
A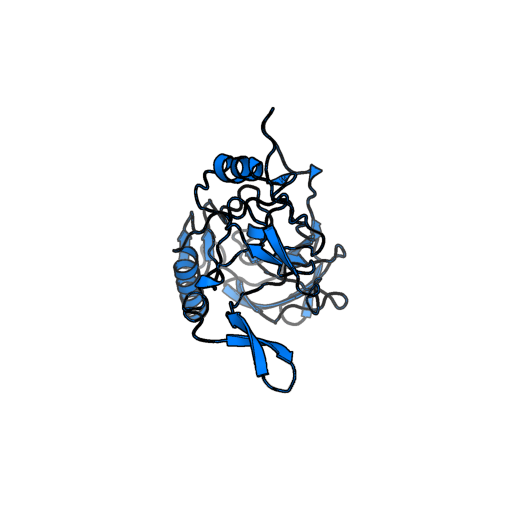TOM 1554 N N . SER A 1 208 ? -16.020 5.334 2.689 1.00 98.25 208 SER A N 1
ATOM 1555 C CA . SER A 1 208 ? -15.836 3.887 2.639 1.00 98.25 208 SER A CA 1
ATOM 1556 C C . SER A 1 208 ? -17.180 3.167 2.481 1.00 98.25 208 SER A C 1
ATOM 1558 O O . SER A 1 208 ? -18.246 3.712 2.795 1.00 98.25 208 SER A O 1
ATOM 1560 N N . ASN A 1 209 ? -17.121 1.889 2.105 1.00 96.81 209 ASN A N 1
ATOM 1561 C CA . ASN A 1 209 ? -18.242 0.982 2.331 1.00 96.81 209 ASN A CA 1
ATOM 1562 C C . ASN A 1 209 ? -18.602 0.945 3.826 1.00 96.81 209 ASN A C 1
ATOM 1564 O O . ASN A 1 209 ? -17.753 1.189 4.693 1.00 96.81 209 ASN A O 1
ATOM 1568 N N . THR A 1 210 ? -19.863 0.632 4.122 1.00 96.69 210 THR A N 1
ATOM 1569 C CA . THR A 1 210 ? -20.288 0.355 5.496 1.00 96.69 210 THR A CA 1
ATOM 1570 C C . THR A 1 210 ? -19.705 -0.984 5.938 1.00 96.69 210 THR A C 1
ATOM 1572 O O . THR A 1 210 ? -19.905 -2.000 5.278 1.00 96.69 210 THR A O 1
ATOM 1575 N N . LEU A 1 211 ? -19.000 -0.967 7.062 1.00 95.38 211 LEU A N 1
ATOM 1576 C CA . LEU A 1 211 ? -18.337 -2.102 7.696 1.00 95.38 211 LEU A CA 1
ATOM 1577 C C . LEU A 1 211 ? -18.997 -2.389 9.048 1.00 95.38 211 LEU A C 1
ATOM 1579 O O . LEU A 1 211 ? -19.777 -1.575 9.548 1.00 95.38 211 LEU A O 1
ATOM 1583 N N . SER A 1 212 ? -18.674 -3.532 9.650 1.00 93.38 212 SER A N 1
ATOM 1584 C CA . SER A 1 212 ? -19.157 -3.907 10.982 1.00 93.38 212 SER A CA 1
ATOM 1585 C C . SER A 1 212 ? -17.994 -4.214 11.914 1.00 93.38 212 SER A C 1
ATOM 1587 O O . SER A 1 212 ? -17.002 -4.809 11.508 1.00 93.38 212 SER A O 1
ATOM 1589 N N . LEU A 1 213 ? -18.131 -3.800 13.168 1.00 92.56 213 LEU A N 1
ATOM 1590 C CA . LEU A 1 213 ? -17.171 -4.031 14.239 1.00 92.56 213 LEU A CA 1
ATOM 1591 C C . LEU A 1 213 ? -17.907 -4.572 15.458 1.00 92.56 213 LEU A C 1
ATOM 1593 O O . LEU A 1 213 ? -18.868 -3.951 15.908 1.00 92.56 213 LEU A O 1
ATOM 1597 N N . LYS A 1 214 ? -17.413 -5.662 16.040 1.00 92.69 214 LYS A N 1
ATOM 1598 C CA . LYS A 1 214 ? -17.814 -6.123 17.372 1.00 92.69 214 LYS A CA 1
ATOM 1599 C C . LYS A 1 214 ? -16.819 -5.586 18.400 1.00 92.69 214 LYS A C 1
ATOM 1601 O O . LYS A 1 214 ? -15.619 -5.802 18.265 1.00 92.69 214 LYS A O 1
ATOM 1606 N N . THR A 1 215 ? -17.299 -4.855 19.401 1.00 93.94 215 THR A N 1
ATOM 1607 C CA . THR A 1 215 ? -16.447 -4.398 20.509 1.00 93.94 215 THR A CA 1
ATOM 1608 C C . THR A 1 215 ? -15.995 -5.575 21.372 1.00 93.94 215 THR A C 1
ATOM 1610 O O . THR A 1 215 ? -16.748 -6.544 21.524 1.00 93.94 215 THR A O 1
ATOM 1613 N N . PRO A 1 216 ? -14.793 -5.505 21.974 1.00 91.44 216 PRO A N 1
ATOM 1614 C CA . PRO A 1 216 ? -14.336 -6.555 22.869 1.00 91.44 216 PRO A CA 1
ATOM 1615 C C . PRO A 1 216 ? -15.231 -6.630 24.117 1.00 91.44 216 PRO A C 1
ATOM 1617 O O . PRO A 1 216 ? -15.912 -5.651 24.463 1.00 91.44 216 PRO A O 1
ATOM 1620 N N . PRO A 1 217 ? -15.244 -7.775 24.817 1.00 90.56 217 PRO A N 1
ATOM 1621 C CA . PRO A 1 217 ? -15.862 -7.852 26.129 1.00 90.56 217 PRO A CA 1
ATOM 1622 C C . PRO A 1 217 ? -15.161 -6.905 27.103 1.00 90.56 217 PRO A C 1
ATOM 1624 O O . PRO A 1 217 ? -13.966 -6.626 26.984 1.00 90.56 217 PRO A O 1
ATOM 1627 N N . ALA A 1 218 ? -15.905 -6.431 28.100 1.00 88.25 218 ALA A N 1
ATOM 1628 C CA . ALA A 1 218 ? -15.297 -5.715 29.209 1.00 88.25 218 ALA A CA 1
ATOM 1629 C C . ALA A 1 218 ? -14.337 -6.648 29.959 1.00 88.25 218 ALA A C 1
ATOM 1631 O O . ALA A 1 218 ? -14.572 -7.857 30.052 1.00 88.25 218 ALA A O 1
ATOM 1632 N N . SER A 1 219 ? -13.268 -6.082 30.516 1.00 85.44 219 SER A N 1
ATOM 1633 C CA . SER A 1 219 ? -12.300 -6.830 31.319 1.00 85.44 219 SER A CA 1
ATOM 1634 C C . SER A 1 219 ? -12.983 -7.717 32.370 1.00 85.44 219 SER A C 1
ATOM 1636 O O . SER A 1 219 ? -13.809 -7.249 33.154 1.00 85.44 219 SER A O 1
ATOM 1638 N N . GLY A 1 220 ? -12.643 -9.009 32.367 1.00 82.00 220 GLY A N 1
ATOM 1639 C CA . GLY A 1 220 ? -13.184 -10.010 33.293 1.00 82.00 220 GLY A CA 1
ATOM 1640 C C . GLY A 1 220 ? -14.612 -10.489 32.999 1.00 82.00 220 GLY A C 1
ATOM 1641 O O . GLY A 1 220 ? -15.122 -11.310 33.755 1.00 82.00 220 GLY A O 1
ATOM 1642 N N . ALA A 1 221 ? -15.261 -10.011 31.931 1.00 77.38 221 ALA A N 1
ATOM 1643 C CA . ALA A 1 221 ? -16.664 -10.326 31.653 1.00 77.38 221 ALA A CA 1
ATOM 1644 C C . ALA A 1 221 ? -16.877 -11.589 30.803 1.00 77.38 221 ALA A C 1
ATOM 1646 O O . ALA A 1 221 ? -17.915 -12.234 30.934 1.00 77.38 221 ALA A O 1
ATOM 1647 N N . ALA A 1 222 ? -15.942 -11.935 29.912 1.00 81.94 222 ALA A N 1
ATOM 1648 C CA . ALA A 1 222 ? -16.084 -13.082 29.016 1.00 81.94 222 ALA A CA 1
ATOM 1649 C C . ALA A 1 222 ? -14.736 -13.583 28.481 1.00 81.94 222 ALA A C 1
ATOM 1651 O O . ALA A 1 222 ? -13.712 -12.907 28.591 1.00 81.94 222 ALA A O 1
ATOM 1652 N N . ASN A 1 223 ? -14.779 -14.762 27.859 1.00 84.62 223 ASN A N 1
ATOM 1653 C CA . ASN A 1 223 ? -13.675 -15.292 27.066 1.00 84.62 223 ASN A CA 1
ATOM 1654 C C . ASN A 1 223 ? -13.507 -14.471 25.777 1.00 84.62 223 ASN A C 1
ATOM 1656 O O . ASN A 1 223 ? -14.486 -13.967 25.227 1.00 84.62 223 ASN A O 1
ATOM 1660 N N . LEU A 1 224 ? -12.267 -14.376 25.304 1.00 86.81 224 LEU A N 1
ATOM 1661 C CA . LEU A 1 224 ? -11.880 -13.723 24.056 1.00 86.81 224 LEU A CA 1
ATOM 1662 C C . LEU A 1 224 ? -11.080 -14.731 23.229 1.00 86.81 224 LEU A C 1
ATOM 1664 O O . LEU A 1 224 ? -10.114 -15.299 23.744 1.00 86.81 224 LEU A O 1
ATOM 1668 N N . THR A 1 225 ? -11.440 -14.917 21.963 1.00 91.56 225 THR A N 1
ATOM 1669 C CA . THR A 1 225 ? -10.617 -15.687 21.022 1.00 91.56 225 THR A CA 1
ATOM 1670 C C . THR A 1 225 ? -9.763 -14.727 20.209 1.00 91.56 225 THR A C 1
ATOM 1672 O O . THR A 1 225 ? -10.263 -13.741 19.669 1.00 91.56 225 THR A O 1
ATOM 1675 N N . PHE A 1 226 ? -8.466 -14.997 20.100 1.00 93.75 226 PHE A N 1
ATOM 1676 C CA . PHE A 1 226 ? -7.559 -14.149 19.335 1.00 93.75 226 PHE A CA 1
ATOM 1677 C C . PHE A 1 226 ? -6.567 -14.968 18.518 1.00 93.75 226 PHE A C 1
ATOM 1679 O O . PHE A 1 226 ? -6.200 -16.079 18.896 1.00 93.75 226 PHE A O 1
ATOM 1686 N N . ILE A 1 227 ? -6.111 -14.380 17.414 1.00 96.69 227 ILE A N 1
ATOM 1687 C CA . ILE A 1 227 ? -5.003 -14.893 16.606 1.00 96.69 227 ILE A CA 1
ATOM 1688 C C . ILE A 1 227 ? -3.758 -14.052 16.900 1.00 96.69 227 ILE A C 1
ATOM 1690 O O . ILE A 1 227 ? -3.840 -12.826 16.993 1.00 96.69 227 ILE A O 1
ATOM 1694 N N . VAL A 1 228 ? -2.601 -14.706 17.019 1.00 97.50 228 VAL A N 1
ATOM 1695 C CA . VAL A 1 228 ? -1.290 -14.047 17.116 1.00 97.50 228 VAL A CA 1
ATOM 1696 C C . VAL A 1 228 ? -0.369 -14.600 16.044 1.00 97.50 228 VAL A C 1
ATOM 1698 O O . VAL A 1 228 ? -0.256 -15.816 15.905 1.00 97.50 228 VAL A O 1
ATOM 1701 N N . TYR A 1 229 ? 0.309 -13.714 15.323 1.00 97.19 229 TYR A N 1
ATOM 1702 C CA . TYR A 1 229 ? 1.365 -14.069 14.378 1.00 97.19 229 TYR A CA 1
ATOM 1703 C C . TYR A 1 229 ? 2.368 -12.920 14.241 1.00 97.19 229 TYR A C 1
ATOM 1705 O O . TYR A 1 229 ? 2.063 -11.768 14.549 1.00 97.19 229 TYR A O 1
ATOM 1713 N N . GLY A 1 230 ? 3.575 -13.234 13.790 1.00 97.56 230 GLY A N 1
ATOM 1714 C CA . GLY A 1 230 ? 4.580 -12.266 13.355 1.00 97.56 230 GLY A CA 1
ATOM 1715 C C . GLY A 1 230 ? 4.964 -12.544 11.909 1.00 97.56 230 GLY A C 1
ATOM 1716 O O . GLY A 1 230 ? 4.513 -13.544 11.342 1.00 97.56 230 GLY A O 1
ATOM 1717 N N . ASP A 1 231 ? 5.781 -11.663 11.333 1.00 97.12 231 ASP A N 1
ATOM 1718 C CA . ASP A 1 231 ? 6.560 -11.984 10.131 1.00 97.12 231 ASP A CA 1
ATOM 1719 C C . ASP A 1 231 ? 5.693 -12.323 8.902 1.00 97.12 231 ASP A C 1
ATOM 1721 O O . ASP A 1 231 ? 6.101 -13.079 8.020 1.00 97.12 231 ASP A O 1
ATOM 1725 N N . MET A 1 232 ? 4.461 -11.798 8.840 1.00 97.62 232 MET A N 1
ATOM 1726 C CA . MET A 1 232 ? 3.536 -12.122 7.752 1.00 97.62 232 MET A CA 1
ATOM 1727 C C . MET A 1 232 ? 4.035 -11.548 6.435 1.00 97.62 232 MET A C 1
ATOM 1729 O O . MET A 1 232 ? 4.035 -12.254 5.427 1.00 97.62 232 MET A O 1
ATOM 1733 N N . GLY A 1 233 ? 4.452 -10.281 6.446 1.00 96.94 233 GLY A N 1
ATOM 1734 C CA . GLY A 1 233 ? 4.867 -9.595 5.240 1.00 96.94 233 GLY A CA 1
ATOM 1735 C C . GLY A 1 233 ? 3.734 -9.429 4.229 1.00 96.94 233 GLY A C 1
ATOM 1736 O O . GLY A 1 233 ? 2.559 -9.310 4.585 1.00 96.94 233 GLY A O 1
ATOM 1737 N N . LYS A 1 234 ? 4.094 -9.423 2.948 1.00 95.94 234 LYS A N 1
ATOM 1738 C CA . LYS A 1 234 ? 3.186 -9.221 1.817 1.00 95.94 234 LYS A CA 1
ATOM 1739 C C . LYS A 1 234 ? 3.635 -10.005 0.587 1.00 95.94 234 LYS A C 1
ATOM 1741 O O . LYS A 1 234 ? 4.788 -10.414 0.460 1.00 95.94 234 LYS A O 1
ATOM 1746 N N . ALA A 1 235 ? 2.707 -10.222 -0.333 1.00 96.31 235 ALA A N 1
ATOM 1747 C CA . ALA A 1 235 ? 2.984 -10.787 -1.642 1.00 96.31 235 ALA A CA 1
ATOM 1748 C C . ALA A 1 235 ? 1.952 -10.274 -2.653 1.00 96.31 235 ALA A C 1
ATOM 1750 O O . ALA A 1 235 ? 0.801 -10.015 -2.273 1.00 96.31 235 ALA A O 1
ATOM 1751 N N . PRO A 1 236 ? 2.325 -10.168 -3.937 1.00 95.81 236 PRO A N 1
ATOM 1752 C CA . PRO A 1 236 ? 1.400 -9.726 -4.961 1.00 95.81 236 PRO A CA 1
ATOM 1753 C C . PRO A 1 236 ? 0.319 -10.786 -5.208 1.00 95.81 236 PRO A C 1
ATOM 1755 O O . PRO A 1 236 ? 0.552 -11.989 -5.097 1.00 95.81 236 PRO A O 1
ATOM 1758 N N . LEU A 1 237 ? -0.879 -10.331 -5.586 1.00 95.56 237 LEU A N 1
ATOM 1759 C CA . LEU A 1 237 ? -1.988 -11.201 -6.016 1.00 95.56 237 LEU A CA 1
ATOM 1760 C C . LEU A 1 237 ? -1.915 -11.573 -7.508 1.00 95.56 237 LEU A C 1
ATOM 1762 O O . LEU A 1 237 ? -2.804 -12.239 -8.038 1.00 95.56 237 LEU A O 1
ATOM 1766 N N . ASP A 1 238 ? -0.881 -11.104 -8.195 1.00 96.06 238 ASP A N 1
ATOM 1767 C CA . ASP A 1 238 ? -0.574 -11.379 -9.592 1.00 96.06 238 ASP A CA 1
ATOM 1768 C C . ASP A 1 238 ? 0.857 -11.940 -9.707 1.00 96.06 238 ASP A C 1
ATOM 1770 O O . ASP A 1 238 ? 1.510 -12.226 -8.707 1.00 96.06 238 ASP A O 1
ATOM 1774 N N . GLN A 1 239 ? 1.360 -12.122 -10.929 1.00 95.81 239 GLN A N 1
ATOM 1775 C CA . GLN A 1 239 ? 2.700 -12.675 -11.167 1.00 95.81 239 GLN A CA 1
ATOM 1776 C C . GLN A 1 239 ? 3.817 -11.623 -11.086 1.00 95.81 239 GLN A C 1
ATOM 1778 O O . GLN A 1 239 ? 4.865 -11.788 -11.719 1.00 95.81 239 GLN A O 1
ATOM 1783 N N . SER A 1 240 ? 3.588 -10.515 -10.377 1.00 96.69 240 SER A N 1
ATOM 1784 C CA . SER A 1 240 ? 4.594 -9.470 -10.231 1.00 96.69 240 SER A CA 1
ATOM 1785 C C . SER A 1 240 ? 5.750 -9.886 -9.338 1.00 96.69 240 SER A C 1
ATOM 1787 O O . SER A 1 240 ? 5.612 -10.681 -8.413 1.00 96.69 240 SER A O 1
ATOM 1789 N N . VAL A 1 241 ? 6.898 -9.286 -9.618 1.00 95.81 241 VAL A N 1
ATOM 1790 C CA . VAL A 1 241 ? 7.998 -9.147 -8.678 1.00 95.81 241 VAL A CA 1
ATOM 1791 C C . VAL A 1 241 ? 7.953 -7.753 -8.066 1.00 95.81 241 VAL A C 1
ATOM 1793 O O . VAL A 1 241 ? 7.578 -6.768 -8.713 1.00 95.81 241 VAL A O 1
ATOM 1796 N N . GLU A 1 242 ? 8.338 -7.696 -6.807 1.00 95.56 242 GLU A N 1
ATOM 1797 C CA . GLU A 1 242 ? 8.366 -6.517 -5.954 1.00 95.56 242 GLU A CA 1
ATOM 1798 C C . GLU A 1 242 ? 9.371 -6.802 -4.835 1.00 95.56 242 GLU A C 1
ATOM 1800 O O . GLU A 1 242 ? 9.730 -7.958 -4.593 1.00 95.56 242 GLU A O 1
ATOM 1805 N N . HIS A 1 243 ? 9.837 -5.749 -4.176 1.00 95.94 243 HIS A N 1
ATOM 1806 C CA . HIS A 1 243 ? 10.763 -5.833 -3.056 1.00 95.94 243 HIS A CA 1
ATOM 1807 C C . HIS A 1 243 ? 10.185 -6.696 -1.934 1.00 95.94 243 HIS A C 1
ATOM 1809 O O . HIS A 1 243 ? 9.048 -6.473 -1.517 1.00 95.94 243 HIS A O 1
ATOM 1815 N N . TYR A 1 244 ? 10.959 -7.671 -1.462 1.00 93.50 244 TYR A N 1
ATOM 1816 C CA . TYR A 1 244 ? 10.642 -8.576 -0.360 1.00 93.50 244 TYR A CA 1
ATOM 1817 C C . TYR A 1 244 ? 9.251 -9.224 -0.410 1.00 93.50 244 TYR A C 1
ATOM 1819 O O . TYR A 1 244 ? 8.327 -8.825 0.296 1.00 93.50 244 TYR A O 1
ATOM 1827 N N . ILE A 1 245 ? 9.124 -10.300 -1.188 1.00 95.38 245 ILE A N 1
ATOM 1828 C CA . ILE A 1 245 ? 7.909 -11.125 -1.239 1.00 95.38 245 ILE A CA 1
ATOM 1829 C C . ILE A 1 245 ? 7.945 -12.207 -0.152 1.00 95.38 245 ILE A C 1
ATOM 1831 O O . ILE A 1 245 ? 8.878 -13.008 -0.093 1.00 95.38 245 ILE A O 1
ATOM 1835 N N . GLN A 1 246 ? 6.881 -12.295 0.649 1.00 96.19 246 GLN A N 1
ATOM 1836 C CA . GLN A 1 246 ? 6.610 -13.387 1.588 1.00 96.19 246 GLN A CA 1
ATOM 1837 C C . GLN A 1 246 ? 5.437 -14.223 1.052 1.00 96.19 246 GLN A C 1
ATOM 1839 O O . GLN A 1 246 ? 4.278 -13.896 1.320 1.00 96.19 246 GLN A O 1
ATOM 1844 N N . PRO A 1 247 ? 5.680 -15.320 0.306 1.00 93.69 247 PRO A N 1
ATOM 1845 C CA . PRO A 1 247 ? 4.617 -16.063 -0.383 1.00 93.69 247 PRO A CA 1
ATOM 1846 C C . PRO A 1 247 ? 3.502 -16.576 0.541 1.00 93.69 247 PRO A C 1
ATOM 1848 O O . PRO A 1 247 ? 2.352 -16.695 0.124 1.00 93.69 247 PRO A O 1
ATOM 1851 N N . GLY A 1 248 ? 3.828 -16.851 1.810 1.00 96.44 248 GLY A N 1
ATOM 1852 C CA . GLY A 1 248 ? 2.868 -17.299 2.821 1.00 96.44 248 GLY A CA 1
ATOM 1853 C C . GLY A 1 248 ? 1.875 -16.226 3.284 1.00 96.44 248 GLY A C 1
ATOM 1854 O O . GLY A 1 248 ? 0.814 -16.584 3.796 1.00 96.44 248 GLY A O 1
ATOM 1855 N N . SER A 1 249 ? 2.174 -14.938 3.073 1.00 97.38 249 SER A N 1
ATOM 1856 C CA . SER A 1 249 ? 1.353 -13.802 3.528 1.00 97.38 249 SER A CA 1
ATOM 1857 C C . SER A 1 249 ? -0.102 -13.905 3.065 1.00 97.38 249 SER A C 1
ATOM 1859 O O . SER A 1 249 ? -1.025 -13.761 3.863 1.00 97.38 249 SER A O 1
ATOM 1861 N N . THR A 1 250 ? -0.321 -14.247 1.793 1.00 96.31 250 THR A N 1
ATOM 1862 C CA . THR A 1 250 ? -1.660 -14.371 1.193 1.00 96.31 250 THR A CA 1
ATOM 1863 C C . THR A 1 250 ? -2.466 -15.514 1.803 1.00 96.31 250 THR A C 1
ATOM 1865 O O . THR A 1 250 ? -3.665 -15.370 2.038 1.00 96.31 250 THR A O 1
ATOM 1868 N N . SER A 1 251 ? -1.809 -16.634 2.117 1.00 97.06 251 SER A N 1
ATOM 1869 C CA . SER A 1 251 ? -2.453 -17.786 2.755 1.00 97.06 251 SER A CA 1
ATOM 1870 C C . SER A 1 251 ? -2.843 -17.472 4.199 1.00 97.06 251 SER A C 1
ATOM 1872 O O . SER A 1 251 ? -3.954 -17.792 4.615 1.00 97.06 251 SER A O 1
ATOM 1874 N N . VAL A 1 252 ? -1.966 -16.791 4.946 1.00 97.06 252 VAL A N 1
ATOM 1875 C CA . VAL A 1 252 ? -2.248 -16.338 6.318 1.00 97.06 252 VAL A CA 1
ATOM 1876 C C . VAL A 1 252 ? -3.398 -15.329 6.325 1.00 97.06 252 VAL A C 1
ATOM 1878 O O . VAL A 1 252 ? -4.368 -15.517 7.058 1.00 97.06 252 VAL A O 1
ATOM 1881 N N . ALA A 1 253 ? -3.347 -14.310 5.463 1.00 96.44 253 ALA A N 1
ATOM 1882 C CA . ALA A 1 253 ? -4.408 -13.313 5.340 1.00 96.44 253 ALA A CA 1
ATOM 1883 C C . ALA A 1 253 ? -5.758 -13.951 4.968 1.00 96.44 253 ALA A C 1
ATOM 1885 O O . ALA A 1 253 ? -6.784 -13.611 5.556 1.00 96.44 253 ALA A O 1
ATOM 1886 N N . SER A 1 254 ? -5.764 -14.917 4.042 1.00 96.50 254 SER A N 1
ATOM 1887 C CA . SER A 1 254 ? -6.977 -15.639 3.642 1.00 96.50 254 SER A CA 1
ATOM 1888 C C . SER A 1 254 ? -7.551 -16.510 4.764 1.00 96.50 254 SER A C 1
ATOM 1890 O O . SER A 1 254 ? -8.772 -16.540 4.939 1.00 96.50 254 SER A O 1
ATOM 1892 N N . ALA A 1 255 ? -6.703 -17.190 5.540 1.00 96.50 255 ALA A N 1
ATOM 1893 C CA . ALA A 1 255 ? -7.143 -17.983 6.686 1.00 96.50 255 ALA A CA 1
ATOM 1894 C C . ALA A 1 255 ? -7.769 -17.094 7.772 1.00 96.50 255 ALA A C 1
ATOM 1896 O O . ALA A 1 255 ? -8.869 -17.374 8.241 1.00 96.50 255 ALA A O 1
ATOM 1897 N N . ILE A 1 256 ? -7.124 -15.968 8.094 1.00 96.50 256 ILE A N 1
ATOM 1898 C CA . ILE A 1 256 ? -7.649 -14.992 9.057 1.00 96.50 256 ILE A CA 1
ATOM 1899 C C . ILE A 1 256 ? -8.979 -14.408 8.574 1.00 96.50 256 ILE A C 1
ATOM 1901 O O . ILE A 1 256 ? -9.919 -14.322 9.357 1.00 96.50 256 ILE A O 1
ATOM 1905 N N . ALA A 1 257 ? -9.085 -14.030 7.297 1.00 94.75 257 ALA A N 1
ATOM 1906 C CA . ALA A 1 257 ? -10.335 -13.524 6.731 1.00 94.75 257 ALA A CA 1
ATOM 1907 C C . ALA A 1 257 ? -11.472 -14.550 6.865 1.00 94.75 257 ALA A C 1
ATOM 1909 O O . ALA A 1 257 ? -12.575 -14.195 7.271 1.00 94.75 257 ALA A O 1
ATOM 1910 N N . THR A 1 258 ? -11.176 -15.830 6.627 1.00 95.88 258 THR A N 1
ATOM 1911 C CA . THR A 1 258 ? -12.139 -16.925 6.812 1.00 95.88 258 THR A CA 1
ATOM 1912 C C . THR A 1 258 ? -12.614 -17.025 8.267 1.00 95.88 258 THR A C 1
ATOM 1914 O O . THR A 1 258 ? -13.810 -17.172 8.512 1.00 95.88 258 THR A O 1
ATOM 1917 N N . ASP A 1 259 ? -11.710 -16.896 9.242 1.00 94.88 259 ASP A N 1
ATOM 1918 C CA . ASP A 1 259 ? -12.060 -16.921 10.669 1.00 94.88 259 ASP A CA 1
ATOM 1919 C C . ASP A 1 259 ? -12.838 -15.675 11.130 1.00 94.88 259 ASP A C 1
ATOM 1921 O O . ASP A 1 259 ? -13.692 -15.772 12.018 1.00 94.88 259 ASP A O 1
ATOM 1925 N N . ILE A 1 260 ? -12.588 -14.511 10.518 1.00 91.31 260 ILE A N 1
ATOM 1926 C CA . ILE A 1 260 ? -13.386 -13.292 10.730 1.00 91.31 260 ILE A CA 1
ATOM 1927 C C . ILE A 1 260 ? -14.813 -13.500 10.214 1.00 91.31 260 ILE A C 1
ATOM 1929 O O . ILE A 1 260 ? -15.772 -13.234 10.946 1.00 91.31 260 ILE A O 1
ATOM 1933 N N . ASP A 1 261 ? -14.953 -13.993 8.981 1.00 91.00 261 ASP A N 1
ATOM 1934 C CA . ASP A 1 261 ? -16.246 -14.214 8.323 1.00 91.00 261 ASP A CA 1
ATOM 1935 C C . ASP A 1 261 ? -17.081 -15.278 9.048 1.00 91.00 261 ASP A C 1
ATOM 1937 O O . ASP A 1 261 ? -18.303 -15.163 9.142 1.00 91.00 261 ASP A O 1
ATOM 1941 N N . ALA A 1 262 ? -16.423 -16.284 9.628 1.00 91.94 262 ALA A N 1
ATOM 1942 C CA . ALA A 1 262 ? -17.057 -17.296 10.468 1.00 91.94 262 ALA A CA 1
ATOM 1943 C C . ALA A 1 262 ? -17.343 -16.823 11.910 1.00 91.94 262 ALA A C 1
ATOM 1945 O O . ALA A 1 262 ? -17.917 -17.570 12.702 1.00 91.94 262 ALA A O 1
ATOM 1946 N N . HIS A 1 263 ? -16.965 -15.588 12.264 1.00 86.62 263 HIS A N 1
ATOM 1947 C CA . HIS A 1 263 ? -17.089 -15.018 13.610 1.00 86.62 263 HIS A CA 1
ATOM 1948 C C . HIS A 1 263 ? -16.385 -15.840 14.705 1.00 86.62 263 HIS A C 1
ATOM 1950 O O . HIS A 1 263 ? -16.847 -15.897 15.847 1.00 86.62 263 HIS A O 1
ATOM 1956 N N . HIS A 1 264 ? -15.261 -16.475 14.368 1.00 88.00 264 HIS A N 1
ATOM 1957 C CA . HIS A 1 264 ? -14.492 -17.311 15.293 1.00 88.00 264 HIS A CA 1
ATOM 1958 C C . HIS A 1 264 ? -13.508 -16.522 16.161 1.00 88.00 264 HIS A C 1
ATOM 1960 O O . HIS A 1 264 ? -13.070 -17.029 17.195 1.00 88.00 264 HIS A O 1
ATOM 1966 N N . ILE A 1 265 ? -13.152 -15.301 15.755 1.00 91.69 265 ILE A N 1
ATOM 1967 C CA . ILE A 1 265 ? -12.116 -14.499 16.410 1.00 91.69 265 ILE A CA 1
ATOM 1968 C C . ILE A 1 265 ? -12.638 -13.116 16.795 1.00 91.69 265 ILE A C 1
ATOM 1970 O O . ILE A 1 265 ? -13.436 -12.511 16.083 1.00 91.69 265 ILE A O 1
ATOM 1974 N N . ASP A 1 266 ? -12.157 -12.606 17.925 1.00 89.19 266 ASP A N 1
ATOM 1975 C CA . ASP A 1 266 ? -12.498 -11.280 18.442 1.00 89.19 266 ASP A CA 1
ATOM 1976 C C . ASP A 1 266 ? -11.341 -10.276 18.275 1.00 89.19 266 ASP A C 1
ATOM 1978 O O . ASP A 1 266 ? -11.571 -9.068 18.286 1.00 89.19 266 ASP A O 1
ATOM 1982 N N . SER A 1 267 ? -10.092 -10.746 18.145 1.00 91.88 267 SER A N 1
ATOM 1983 C CA . SER A 1 267 ? -8.910 -9.880 18.024 1.00 91.88 267 SER A CA 1
ATOM 1984 C C . SER A 1 267 ? -7.756 -10.537 17.267 1.00 91.88 267 SER A C 1
ATOM 1986 O O . SER A 1 267 ? -7.613 -11.760 17.245 1.00 91.88 267 SER A O 1
ATOM 1988 N N . ILE A 1 268 ? -6.886 -9.705 16.695 1.00 95.56 268 ILE A N 1
ATOM 1989 C CA . ILE A 1 268 ? -5.665 -10.117 15.998 1.00 95.56 268 ILE A CA 1
ATOM 1990 C C . ILE A 1 268 ? -4.481 -9.339 16.571 1.00 95.56 268 ILE A C 1
ATOM 1992 O O . ILE A 1 268 ? -4.560 -8.124 16.749 1.00 95.56 268 ILE A O 1
ATOM 1996 N N . PHE A 1 269 ? -3.376 -10.034 16.826 1.00 96.69 269 PHE A N 1
ATOM 1997 C CA . PHE A 1 269 ? -2.107 -9.443 17.231 1.00 96.69 269 PHE A CA 1
ATOM 1998 C C . PHE A 1 269 ? -1.033 -9.785 16.199 1.00 96.69 269 PHE A C 1
ATOM 2000 O O . PHE A 1 269 ? -0.572 -10.923 16.131 1.00 96.69 269 PHE A O 1
ATOM 2007 N N . HIS A 1 270 ? -0.621 -8.782 15.425 1.00 97.50 270 HIS A N 1
ATOM 2008 C CA . HIS A 1 270 ? 0.558 -8.871 14.570 1.00 97.50 270 HIS A CA 1
ATOM 2009 C C . HIS A 1 270 ? 1.777 -8.363 15.354 1.00 97.50 270 HIS A C 1
ATOM 2011 O O . HIS A 1 270 ? 1.908 -7.164 15.597 1.00 97.50 270 HIS A O 1
ATOM 2017 N N . ILE A 1 271 ? 2.646 -9.269 15.803 1.00 97.81 271 ILE A N 1
ATOM 2018 C CA . ILE A 1 271 ? 3.650 -9.002 16.854 1.00 97.81 271 ILE A CA 1
ATOM 2019 C C . ILE A 1 271 ? 5.038 -8.586 16.340 1.00 97.81 271 ILE A C 1
ATOM 2021 O O . ILE A 1 271 ? 6.039 -8.833 17.005 1.00 97.81 271 ILE A O 1
ATOM 2025 N N . GLY A 1 272 ? 5.106 -7.919 15.189 1.00 96.75 272 GLY A N 1
ATOM 2026 C CA . GLY A 1 272 ? 6.367 -7.481 14.579 1.00 96.75 272 GLY A CA 1
ATOM 2027 C C . GLY A 1 272 ? 6.505 -7.936 13.134 1.00 96.75 272 GLY A C 1
ATOM 2028 O O . GLY A 1 272 ? 5.695 -8.733 12.669 1.00 96.75 272 GLY A O 1
ATOM 2029 N N . ASP A 1 273 ? 7.499 -7.379 12.441 1.00 96.56 273 ASP A N 1
ATOM 2030 C CA . ASP A 1 273 ? 7.820 -7.670 11.041 1.00 96.56 273 ASP A CA 1
ATOM 2031 C C . ASP A 1 273 ? 6.594 -7.635 10.118 1.00 96.56 273 ASP A C 1
ATOM 2033 O O . ASP A 1 273 ? 6.123 -8.638 9.589 1.00 96.56 273 ASP A O 1
ATOM 2037 N N . ILE A 1 274 ? 6.043 -6.423 9.991 1.00 96.06 274 ILE A N 1
ATOM 2038 C CA . ILE A 1 274 ? 4.716 -6.189 9.414 1.00 96.06 274 ILE A CA 1
ATOM 2039 C C . ILE A 1 274 ? 4.683 -6.463 7.906 1.00 96.06 274 ILE A C 1
ATOM 2041 O O . ILE A 1 274 ? 4.080 -7.436 7.473 1.00 96.06 274 ILE A O 1
ATOM 2045 N N . SER A 1 275 ? 5.314 -5.602 7.099 1.00 95.75 275 SER A N 1
ATOM 2046 C CA . SER A 1 275 ? 5.252 -5.690 5.630 1.00 95.75 275 SER A CA 1
ATOM 2047 C C . SER A 1 275 ? 6.594 -5.955 4.955 1.00 95.75 275 SER A C 1
ATOM 2049 O O . SER A 1 275 ? 6.630 -6.152 3.749 1.00 95.75 275 SER A O 1
ATOM 2051 N N . TYR A 1 276 ? 7.703 -5.900 5.702 1.00 96.50 276 TYR A N 1
ATOM 2052 C CA . TYR A 1 276 ? 9.066 -5.893 5.153 1.00 96.50 276 TYR A CA 1
ATOM 2053 C C . TYR A 1 276 ? 9.353 -4.770 4.139 1.00 96.50 276 TYR A C 1
ATOM 2055 O O . TYR A 1 276 ? 10.348 -4.829 3.418 1.00 96.50 276 TYR A O 1
ATOM 2063 N N . ALA A 1 277 ? 8.573 -3.679 4.155 1.00 96.06 277 ALA A N 1
ATOM 2064 C CA . ALA A 1 277 ? 8.799 -2.533 3.273 1.00 96.06 277 ALA A CA 1
ATOM 2065 C C . ALA A 1 277 ? 10.241 -2.010 3.331 1.00 96.06 277 ALA A C 1
ATOM 2067 O O . ALA A 1 277 ? 10.771 -1.612 2.309 1.00 96.06 277 ALA A O 1
ATOM 2068 N N . THR A 1 278 ? 10.886 -2.019 4.508 1.00 94.81 278 THR A N 1
ATOM 2069 C CA . THR A 1 278 ? 12.337 -1.760 4.691 1.00 94.81 278 THR A CA 1
ATOM 2070 C C . THR A 1 278 ? 12.893 -0.514 3.968 1.00 94.81 278 THR A C 1
ATOM 2072 O O . THR A 1 278 ? 14.082 -0.417 3.687 1.00 94.81 278 THR A O 1
ATOM 2075 N N . GLY A 1 279 ? 12.042 0.492 3.739 1.00 94.81 279 GLY A N 1
ATOM 2076 C CA . GLY A 1 279 ? 12.381 1.744 3.053 1.00 94.81 279 GLY A CA 1
ATOM 2077 C C . GLY A 1 279 ? 11.856 1.867 1.620 1.00 94.81 279 GLY A C 1
ATOM 2078 O O . GLY A 1 279 ? 12.059 2.894 0.987 1.00 94.81 279 GLY A O 1
ATOM 2079 N N . PHE A 1 280 ? 11.117 0.876 1.140 1.00 96.38 280 PHE A N 1
ATOM 2080 C CA . PHE A 1 280 ? 10.351 0.888 -0.101 1.00 96.38 280 PHE A CA 1
ATOM 2081 C C . PHE A 1 280 ? 8.885 1.176 0.233 1.00 96.38 280 PHE A C 1
ATOM 2083 O O . PHE A 1 280 ? 8.090 0.286 0.516 1.00 96.38 280 PHE A O 1
ATOM 2090 N N . LEU A 1 281 ? 8.530 2.456 0.296 1.00 95.44 281 LEU A N 1
ATOM 2091 C CA . LEU A 1 281 ? 7.293 2.941 0.922 1.00 95.44 281 LEU A CA 1
ATOM 2092 C C . LEU A 1 281 ? 6.022 2.577 0.152 1.00 95.44 281 LEU A C 1
ATOM 2094 O O . LEU A 1 281 ? 4.948 2.562 0.749 1.00 95.44 281 LEU A O 1
ATOM 2098 N N . ALA A 1 282 ? 6.135 2.238 -1.133 1.00 94.00 282 ALA A N 1
ATOM 2099 C CA . ALA A 1 282 ? 5.026 1.664 -1.891 1.00 94.00 282 ALA A CA 1
ATOM 2100 C C . ALA A 1 282 ? 4.532 0.332 -1.287 1.00 94.00 282 ALA A C 1
ATOM 2102 O O . ALA A 1 282 ? 3.361 0.007 -1.436 1.00 94.00 282 ALA A O 1
ATOM 2103 N N . GLU A 1 283 ? 5.386 -0.379 -0.541 1.00 94.19 283 GLU A N 1
ATOM 2104 C CA . GLU 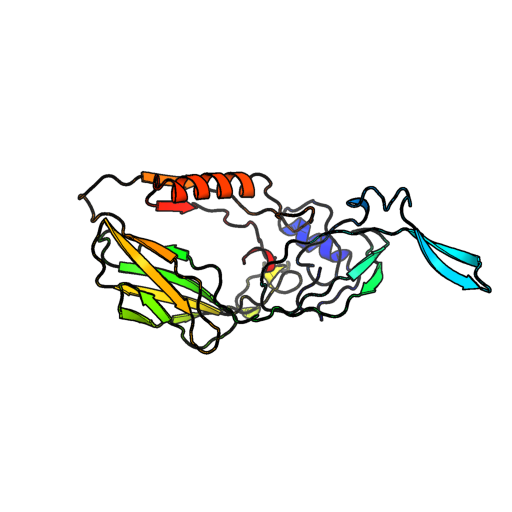A 1 283 ? 5.088 -1.670 0.100 1.00 94.19 283 GLU A CA 1
ATOM 2105 C C . GLU A 1 283 ? 4.471 -1.539 1.504 1.00 94.19 283 GLU A C 1
ATOM 2107 O O . GLU A 1 283 ? 4.285 -2.527 2.217 1.00 94.19 283 GLU A O 1
ATOM 2112 N N . PHE A 1 284 ? 4.217 -0.312 1.964 1.00 86.12 284 PHE A N 1
ATOM 2113 C CA . PHE A 1 284 ? 3.577 -0.058 3.257 1.00 86.12 284 PHE A CA 1
ATOM 2114 C C . PHE A 1 284 ? 2.044 0.045 3.158 1.00 86.12 284 PHE A C 1
ATOM 2116 O O . PHE A 1 284 ? 1.369 -0.117 4.176 1.00 86.12 284 PHE A O 1
ATOM 2123 N N . PHE A 1 285 ? 1.502 0.346 1.971 1.00 61.94 285 PHE A N 1
ATOM 2124 C CA . PHE A 1 285 ? 0.095 0.716 1.761 1.00 61.94 285 PHE A CA 1
ATOM 2125 C C . PHE A 1 285 ? -0.738 -0.358 1.075 1.00 61.94 285 PHE A C 1
ATOM 2127 O O . PHE A 1 285 ? -0.221 -1.036 0.165 1.00 61.94 285 PHE A O 1
#